Protein AF-A0A2G2JE55-F1 (afdb_monomer_lite)

Radius of gyration: 86.85 Å; chains: 1; bounding box: 159×107×252 Å

Secondary structure (DSSP, 8-state):
-------PPP-PPPTHHHHGGG------SS-HHHHHHHHHHHHTT--TTSS-HHHHHHHHHHHHHHHHHHHHHHHHHHHHHHHHHHHHHTS---TTTHHHHHHHHHHHHHHHHHHHHHHHHHHHHHHHHHHTS-HHHHHHHHHHHHHHHHH-EE-TTS-EE---HHHHHHHHHHHHHHHHHHHHHHHHHHHHHHHHHHHHHHHHHHHHHHHHHHHHHHHHHHHHHHHHHHHHHHHHHHHHHHHHHHHHHHHHHHHHHHHHHHHHHHHHHHHHHHHHHHHHHHHHHHHHHHHHHHHHHHHHHHHHHHHHHHHHHHHHHHHHHHHHHHHHHHHHHHSSSSSSS-------

Foldseek 3Di:
DDDPPPDDDPDLPDCCLQCVLLPPDPDDPDDNVPSVVSNVVVLLPDPLVPDDPVSLLVNLLNNLLVLLVQLQVLLVQLVVLVVQLVVLVPQDDDDPDSVVVSVVSNVVSVVSNVVSVVSLVVSLVSLLVVLLPDLSSLVSNLVSNVVCQVPADQHPVRDGDHGDPSSVVSSVSSSVSSVVNSVVVVVVVVVVVVVVVVVVVVVVVVVVVVVVVVVVVVVVVVVVVVVVVVVVVVVVVVVVVVVVVVVVVVVVVVVVVVVVVVVVVVVVVVVVVVVVVVVVVVVVVVVVVVVVVVVVVVVVVVVVVVVVVVVVVVVVVVVVVVVCVVVVVPVVPPPVPPPPDDDDDDDD

Structure (mmCIF, N/CA/C/O backbone):
data_AF-A0A2G2JE55-F1
#
_entry.id   AF-A0A2G2JE55-F1
#
loop_
_atom_site.group_PDB
_atom_site.id
_atom_site.type_symbol
_atom_site.label_atom_id
_atom_site.label_alt_id
_atom_site.label_comp_id
_atom_site.label_asym_id
_atom_site.label_entity_id
_atom_site.label_seq_id
_atom_site.pdbx_PDB_ins_code
_atom_site.Cartn_x
_atom_site.Cartn_y
_atom_site.Cartn_z
_atom_site.occupancy
_atom_site.B_iso_or_equiv
_atom_site.auth_seq_id
_atom_site.auth_comp_id
_atom_site.auth_asym_id
_atom_site.auth_atom_id
_atom_site.pdbx_PDB_model_num
ATOM 1 N N . MET A 1 1 ? -37.367 -42.518 5.821 1.00 35.41 1 MET A N 1
ATOM 2 C CA . MET A 1 1 ? -36.951 -42.678 7.231 1.00 35.41 1 MET A CA 1
ATOM 3 C C . MET A 1 1 ? -36.353 -41.347 7.668 1.00 35.41 1 MET A C 1
ATOM 5 O O . MET A 1 1 ? -35.244 -41.038 7.264 1.00 35.41 1 MET A O 1
ATOM 9 N N . LEU A 1 2 ? -37.134 -40.494 8.339 1.00 29.12 2 LEU A N 1
ATOM 10 C CA . LEU A 1 2 ? -36.695 -39.146 8.724 1.00 29.12 2 LEU A CA 1
ATOM 11 C C . LEU A 1 2 ? -35.945 -39.224 10.054 1.00 29.12 2 LEU A C 1
ATOM 13 O O . LEU A 1 2 ? -36.558 -39.456 11.095 1.00 29.12 2 LEU A O 1
ATOM 17 N N . ILE A 1 3 ? -34.626 -39.044 10.010 1.00 29.59 3 ILE A N 1
ATOM 18 C CA . ILE A 1 3 ? -33.811 -38.894 11.214 1.00 29.59 3 ILE A CA 1
ATOM 19 C C . ILE A 1 3 ? -34.141 -37.519 11.798 1.00 29.59 3 ILE A C 1
ATOM 21 O O . ILE A 1 3 ? -33.803 -36.491 11.215 1.00 29.59 3 ILE A O 1
ATOM 25 N N . LYS A 1 4 ? -34.842 -37.497 12.936 1.00 30.42 4 LYS A N 1
ATOM 26 C CA . LYS A 1 4 ? -35.015 -36.274 13.722 1.00 30.42 4 LYS A CA 1
ATOM 27 C C . LYS A 1 4 ? -33.662 -35.914 14.331 1.00 30.42 4 LYS A C 1
ATOM 29 O O . LYS A 1 4 ? -33.269 -36.516 15.328 1.00 30.42 4 LYS A O 1
ATOM 34 N N . GLU A 1 5 ? -32.971 -34.936 13.753 1.00 28.25 5 GLU A N 1
ATOM 35 C CA . GLU A 1 5 ? -31.873 -34.266 14.448 1.00 28.25 5 GLU A CA 1
ATOM 36 C C . GLU A 1 5 ? -32.425 -33.615 15.714 1.00 28.25 5 GLU A C 1
ATOM 38 O O . GLU A 1 5 ? -33.146 -32.615 15.674 1.00 28.25 5 GLU A O 1
ATOM 43 N N . ASN A 1 6 ? -32.099 -34.218 16.852 1.00 28.06 6 ASN A N 1
ATOM 44 C CA . ASN A 1 6 ? -32.456 -33.703 18.158 1.00 28.06 6 ASN A CA 1
ATOM 45 C C . ASN A 1 6 ? -31.513 -32.534 18.478 1.00 28.06 6 ASN A C 1
ATOM 47 O O . ASN A 1 6 ? -30.485 -32.719 19.132 1.00 28.06 6 ASN A O 1
ATOM 51 N N . LYS A 1 7 ? -31.823 -31.345 17.940 1.00 30.08 7 LYS A N 1
ATOM 52 C CA . LYS A 1 7 ? -31.086 -30.109 18.224 1.00 30.08 7 LYS A CA 1
ATOM 53 C C . LYS A 1 7 ? -31.190 -29.807 19.716 1.00 30.08 7 LYS A C 1
ATOM 55 O O . LYS A 1 7 ? -32.168 -29.217 20.161 1.00 30.08 7 LYS A O 1
ATOM 60 N N . LYS A 1 8 ? -30.167 -30.209 20.475 1.00 30.20 8 LYS A N 1
ATOM 61 C CA . LYS A 1 8 ? -29.934 -29.680 21.818 1.00 30.20 8 LYS A CA 1
ATOM 62 C C . LYS A 1 8 ? -29.833 -28.164 21.702 1.00 30.20 8 LYS A C 1
ATOM 64 O O . LYS A 1 8 ? -28.996 -27.662 20.952 1.00 30.20 8 LYS A O 1
ATOM 69 N N . GLU A 1 9 ? -30.677 -27.459 22.442 1.00 28.19 9 GLU A N 1
ATOM 70 C CA . GLU A 1 9 ? -30.463 -26.043 22.716 1.00 28.19 9 GLU A CA 1
ATOM 71 C C . GLU A 1 9 ? -29.067 -25.883 23.344 1.00 28.19 9 GLU A C 1
ATOM 73 O O . GLU A 1 9 ? -28.668 -26.734 24.153 1.00 28.19 9 GLU A O 1
ATOM 78 N N . PRO A 1 10 ? -28.284 -24.858 22.961 1.00 29.88 10 PRO A N 1
ATOM 79 C CA . PRO A 1 10 ? -27.012 -24.598 23.615 1.00 29.88 10 PRO A CA 1
ATOM 80 C C . PRO A 1 10 ? -27.290 -24.317 25.093 1.00 29.88 10 PRO A C 1
ATOM 82 O O . PRO A 1 10 ? -28.059 -23.418 25.430 1.00 29.88 10 PRO A O 1
ATOM 85 N N . ALA A 1 11 ? -26.695 -25.122 25.974 1.00 37.38 11 ALA A N 1
ATOM 86 C CA . ALA A 1 11 ? -26.868 -24.967 27.409 1.00 37.38 11 ALA A CA 1
ATOM 87 C C . ALA A 1 11 ? -26.312 -23.601 27.824 1.00 37.38 11 ALA A C 1
ATOM 89 O O . ALA A 1 11 ? -25.099 -23.397 27.818 1.00 37.38 11 ALA A O 1
ATOM 90 N N . ILE A 1 12 ? -27.207 -22.667 28.151 1.00 40.31 12 ILE A N 1
ATOM 91 C CA . ILE A 1 12 ? -26.825 -21.323 28.579 1.00 40.31 12 ILE A CA 1
ATOM 92 C C . ILE A 1 12 ? -25.988 -21.478 29.858 1.00 40.31 12 ILE A C 1
ATOM 94 O O . ILE A 1 12 ? -26.505 -22.045 30.828 1.00 40.31 12 ILE A O 1
ATOM 98 N N . PRO A 1 13 ? -24.716 -21.034 29.874 1.00 44.56 13 PRO A N 1
ATOM 99 C CA . PRO A 1 13 ? -23.823 -21.284 30.996 1.00 44.56 13 PRO A CA 1
ATOM 100 C C . PRO A 1 13 ? -24.415 -20.688 32.272 1.00 44.56 13 PRO A C 1
ATOM 102 O O . PRO A 1 13 ? -24.851 -19.536 32.307 1.00 44.56 13 PRO A O 1
ATOM 105 N N . VAL A 1 14 ? -24.501 -21.511 33.317 1.00 43.00 14 VAL A N 1
ATOM 106 C CA . VAL A 1 14 ? -25.267 -21.171 34.516 1.00 43.00 14 VAL A CA 1
ATOM 107 C C . VAL A 1 14 ? -24.516 -20.098 35.305 1.00 43.00 14 VAL A C 1
ATOM 109 O O . VAL A 1 14 ? -23.432 -20.357 35.824 1.00 43.00 14 VAL A O 1
ATOM 112 N N . ALA A 1 15 ? -25.117 -18.913 35.456 1.00 41.03 15 ALA A N 1
ATOM 113 C CA . ALA A 1 15 ? -24.550 -17.788 36.216 1.00 41.03 15 ALA A CA 1
ATOM 114 C C . ALA A 1 15 ? -24.192 -18.140 37.681 1.00 41.03 15 ALA A C 1
ATOM 116 O O . ALA A 1 15 ? -23.357 -17.478 38.295 1.00 41.03 15 ALA A O 1
ATOM 117 N N . ALA A 1 16 ? -24.748 -19.238 38.210 1.00 36.47 16 ALA A N 1
ATOM 118 C CA . ALA A 1 16 ? -24.363 -19.846 39.483 1.00 36.47 16 ALA A CA 1
ATOM 119 C C . ALA A 1 16 ? -22.849 -20.114 39.614 1.00 36.47 16 ALA A C 1
ATOM 121 O O . ALA A 1 16 ? -22.330 -20.061 40.725 1.00 36.47 16 ALA A O 1
ATOM 122 N N . GLY A 1 17 ? -22.129 -20.351 38.508 1.00 40.16 17 GLY A N 1
ATOM 123 C CA . GLY A 1 17 ? -20.674 -20.541 38.527 1.00 40.16 17 GLY A CA 1
ATOM 124 C C . GLY A 1 17 ? -19.869 -19.285 38.893 1.00 40.16 17 GLY A C 1
ATOM 125 O O . GLY A 1 17 ? -18.784 -19.419 39.444 1.00 40.16 17 GLY A O 1
ATOM 126 N N . PHE A 1 18 ? -20.390 -18.078 38.635 1.00 43.00 18 PHE A N 1
ATOM 127 C CA . PHE A 1 18 ? -19.712 -16.817 38.982 1.00 43.00 18 PHE A CA 1
ATOM 128 C C . PHE A 1 18 ? -19.965 -16.397 40.438 1.00 43.00 18 PHE A C 1
ATOM 130 O O . PHE A 1 18 ? -19.082 -15.842 41.082 1.00 43.00 18 PHE A O 1
ATOM 137 N N . PHE A 1 19 ? -21.160 -16.680 40.973 1.00 44.09 19 PHE A N 1
ATOM 138 C CA . PHE A 1 19 ? -21.572 -16.217 42.305 1.00 44.09 19 PHE A CA 1
ATOM 139 C C . PHE A 1 19 ? -21.550 -17.283 43.409 1.00 44.09 19 PHE A C 1
ATOM 141 O O . PHE A 1 19 ? -21.564 -16.922 44.588 1.00 44.09 19 PHE A O 1
ATOM 148 N N . GLY A 1 20 ? -21.493 -18.576 43.068 1.00 38.53 20 GLY A N 1
ATOM 149 C CA . GLY A 1 20 ? -21.373 -19.664 44.049 1.00 38.53 20 GLY A CA 1
ATOM 150 C C . GLY A 1 20 ? -20.052 -19.631 44.829 1.00 38.53 20 GLY A C 1
ATOM 151 O O . GLY A 1 20 ? -20.049 -19.898 46.028 1.00 38.53 20 GLY A O 1
ATOM 152 N N . SER A 1 21 ? -18.978 -19.210 44.159 1.00 38.09 21 SER A N 1
ATOM 153 C CA . SER A 1 21 ? -17.617 -18.960 44.669 1.00 38.09 21 SER A CA 1
ATOM 154 C C . SER A 1 21 ? -17.426 -17.574 45.306 1.00 38.09 21 SER A C 1
ATOM 156 O O . SER A 1 21 ? -16.378 -17.275 45.864 1.00 38.09 21 SER A O 1
ATOM 158 N N . MET A 1 22 ? -18.442 -16.702 45.262 1.00 35.41 22 MET A N 1
ATOM 159 C CA . MET A 1 22 ? -18.461 -15.439 46.020 1.00 35.41 22 MET A CA 1
ATOM 160 C C . MET A 1 22 ? -19.103 -15.589 47.405 1.00 35.41 22 MET A C 1
ATOM 162 O O . MET A 1 22 ? -19.365 -14.600 48.094 1.00 35.41 22 MET A O 1
ATOM 166 N N . ASN A 1 23 ? -19.394 -16.816 47.833 1.00 33.69 23 ASN A N 1
ATOM 167 C CA . ASN A 1 23 ? -19.718 -17.078 49.225 1.00 33.69 23 ASN A CA 1
ATOM 168 C C . ASN A 1 23 ? -18.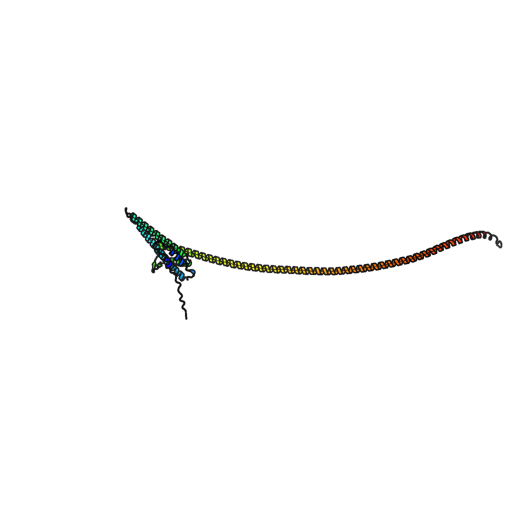416 -17.149 50.017 1.00 33.69 23 ASN A C 1
ATOM 170 O O . ASN A 1 23 ? -17.803 -18.210 50.104 1.00 33.69 23 ASN A O 1
ATOM 174 N N . VAL A 1 24 ? -18.041 -16.025 50.635 1.00 33.09 24 VAL A N 1
ATOM 175 C CA . VAL A 1 24 ? -17.032 -15.991 51.699 1.00 33.09 24 VAL A CA 1
ATOM 176 C C . VAL A 1 24 ? -17.518 -16.898 52.833 1.00 33.09 24 VAL A C 1
ATOM 178 O O . VAL A 1 24 ? -18.279 -16.485 53.708 1.00 33.09 24 VAL A O 1
ATOM 181 N N . LYS A 1 25 ? -17.120 -18.171 52.788 1.00 31.09 25 LYS A N 1
ATOM 182 C CA . LYS A 1 25 ? -17.092 -19.016 53.978 1.00 31.09 25 LYS A CA 1
ATOM 183 C C . LYS A 1 25 ? -16.047 -18.432 54.917 1.00 31.09 25 LYS A C 1
ATOM 185 O O . LYS A 1 25 ? -15.008 -17.956 54.463 1.00 31.09 25 LYS A O 1
ATOM 190 N N . GLU A 1 26 ? -16.340 -18.480 56.211 1.00 28.95 26 GLU A N 1
ATOM 191 C CA . GLU A 1 26 ? -15.398 -18.095 57.259 1.00 28.95 26 GLU A CA 1
ATOM 192 C C . GLU A 1 26 ? -14.047 -18.772 57.005 1.00 28.95 26 GLU A C 1
ATOM 194 O O . GLU A 1 26 ? -13.977 -19.989 56.816 1.00 28.95 26 GLU A O 1
ATOM 199 N N . ALA A 1 27 ? -12.985 -17.969 56.944 1.00 27.25 27 ALA A N 1
ATOM 200 C CA . ALA A 1 27 ? -11.664 -18.448 56.581 1.00 27.25 27 ALA A CA 1
ATOM 201 C C . ALA A 1 27 ? -11.094 -19.358 57.682 1.00 27.25 27 ALA A C 1
ATOM 203 O O . ALA A 1 27 ? -10.558 -18.885 58.683 1.00 27.25 27 ALA A O 1
ATOM 204 N N . SER A 1 28 ? -11.159 -20.671 57.466 1.00 30.20 28 SER A N 1
ATOM 205 C CA . SER A 1 28 ? -10.096 -21.571 57.913 1.00 30.20 28 SER A CA 1
ATOM 206 C C . SER A 1 28 ? -9.032 -21.619 56.817 1.00 30.20 28 SER A C 1
ATOM 208 O O . SER A 1 28 ? -9.386 -21.891 55.670 1.00 30.20 28 SER A O 1
ATOM 210 N N . ASP A 1 29 ? -7.774 -21.346 57.171 1.00 40.94 29 ASP A N 1
ATOM 211 C CA . ASP A 1 29 ? -6.602 -21.290 56.279 1.00 40.94 29 ASP A CA 1
ATOM 212 C C . ASP A 1 29 ? -6.637 -22.291 55.105 1.00 40.94 29 ASP A C 1
ATOM 214 O O . ASP A 1 29 ? -6.752 -23.499 55.325 1.00 40.94 29 ASP A O 1
ATOM 218 N N . GLY A 1 30 ? -6.474 -21.802 53.867 1.00 36.75 30 GLY A N 1
ATOM 219 C CA . GLY A 1 30 ? -6.367 -22.663 52.681 1.00 36.75 30 GLY A CA 1
ATOM 220 C C . GLY A 1 30 ? -6.565 -21.958 51.333 1.00 36.75 30 GLY A C 1
ATOM 221 O O . GLY A 1 30 ? -5.602 -21.550 50.692 1.00 36.75 30 GLY A O 1
ATOM 222 N N . ASP A 1 31 ? -7.819 -21.840 50.886 1.00 32.09 31 ASP A N 1
ATOM 223 C CA . ASP A 1 31 ? -8.144 -22.021 49.457 1.00 32.09 31 ASP A CA 1
ATOM 224 C C . ASP A 1 31 ? -8.690 -20.782 48.700 1.00 32.09 31 ASP A C 1
ATOM 226 O O . ASP A 1 31 ? -9.402 -20.915 47.705 1.00 32.09 31 ASP A O 1
ATOM 230 N N . VAL A 1 32 ? -8.362 -19.555 49.125 1.00 38.34 32 VAL A N 1
ATOM 231 C CA . VAL A 1 32 ? -8.956 -18.320 48.546 1.00 38.34 32 VAL A CA 1
ATOM 232 C C . VAL A 1 32 ? -8.490 -18.012 47.105 1.00 38.34 32 VAL A C 1
ATOM 234 O O . VAL A 1 32 ? -9.211 -17.349 46.357 1.00 38.34 32 VAL A O 1
ATOM 237 N N . GLU A 1 33 ? -7.320 -18.493 46.670 1.00 34.00 33 GLU A N 1
ATOM 238 C CA . GLU A 1 33 ? -6.835 -18.270 45.291 1.00 34.00 33 GLU A CA 1
ATOM 239 C C . GLU A 1 33 ? -7.485 -19.209 44.256 1.00 34.00 33 GLU A C 1
ATOM 241 O O . GLU A 1 33 ? -7.761 -18.788 43.131 1.00 34.00 33 GLU A O 1
ATOM 246 N N . VAL A 1 34 ? -7.801 -20.454 44.634 1.00 31.05 34 VAL A N 1
ATOM 247 C CA . VAL A 1 34 ? -8.206 -21.520 43.694 1.00 31.05 34 VAL A CA 1
ATOM 248 C C . VAL A 1 34 ? -9.614 -21.300 43.116 1.00 31.05 34 VAL A C 1
ATOM 250 O O . VAL A 1 34 ? -9.892 -21.674 41.973 1.00 31.05 34 VAL A O 1
ATOM 253 N N . GLU A 1 35 ? -10.519 -20.654 43.861 1.00 37.47 35 GLU A N 1
ATOM 254 C CA . GLU A 1 35 ? -11.863 -20.337 43.356 1.00 37.47 35 GLU A CA 1
ATOM 255 C C . GLU A 1 35 ? -11.888 -19.121 42.411 1.00 37.47 35 GLU A C 1
ATOM 257 O O . GLU A 1 35 ? -12.645 -19.137 41.437 1.00 37.47 35 GLU A O 1
ATOM 262 N N . LYS A 1 36 ? -11.043 -18.095 42.625 1.00 39.53 36 LYS A N 1
ATOM 263 C CA . LYS A 1 36 ? -10.999 -16.899 41.753 1.00 39.53 36 LYS A CA 1
ATOM 264 C C . LYS A 1 36 ? -10.578 -17.251 40.316 1.00 39.53 36 LYS A C 1
ATOM 266 O O . LYS A 1 36 ? -11.144 -16.716 39.361 1.00 39.53 36 LYS A O 1
ATOM 271 N N . GLU A 1 37 ? -9.633 -18.176 40.152 1.00 35.34 37 GLU A N 1
ATOM 272 C CA . GLU A 1 37 ? -9.099 -18.585 38.844 1.00 35.34 37 GLU A CA 1
ATOM 273 C C . GLU A 1 37 ? -10.115 -19.398 38.011 1.00 35.34 37 GLU A C 1
ATOM 275 O O . GLU A 1 37 ? -10.290 -19.155 36.814 1.00 35.34 37 GLU A O 1
ATOM 280 N N . ASN A 1 38 ? -10.874 -20.301 38.646 1.00 41.44 38 ASN A N 1
ATOM 281 C CA . ASN A 1 38 ? -11.898 -21.118 37.975 1.00 41.44 38 ASN A CA 1
ATOM 282 C C . ASN A 1 38 ? -13.059 -20.294 37.393 1.00 41.44 38 ASN A C 1
ATOM 284 O O . ASN A 1 38 ? -13.601 -20.629 36.333 1.00 41.44 38 ASN A O 1
ATOM 288 N N . VAL A 1 39 ? -13.439 -19.208 38.070 1.00 41.97 39 VAL A N 1
ATOM 289 C CA . VAL A 1 39 ? -14.495 -18.299 37.610 1.00 41.97 39 VAL A CA 1
ATOM 290 C C . VAL A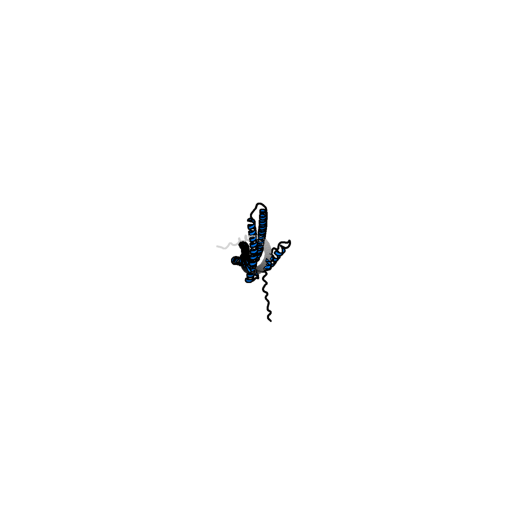 1 39 ? -14.078 -17.637 36.296 1.00 41.97 39 VAL A C 1
ATOM 292 O O . VAL A 1 39 ? -14.754 -17.808 35.280 1.00 41.97 39 VAL A O 1
ATOM 295 N N . LEU A 1 40 ? -12.928 -16.955 36.295 1.00 41.19 40 LEU A N 1
ATOM 296 C CA . LEU A 1 40 ? -12.371 -16.270 35.123 1.00 41.19 40 LEU A CA 1
ATOM 297 C C . LEU A 1 40 ? -12.167 -17.222 33.933 1.00 41.19 40 LEU A C 1
ATOM 299 O O . LEU A 1 40 ? -12.535 -16.879 32.805 1.00 41.19 40 LEU A O 1
ATOM 303 N N . ASN A 1 41 ? -11.677 -18.440 34.182 1.00 41.81 41 ASN A N 1
ATOM 304 C CA . ASN A 1 41 ? -11.509 -19.476 33.155 1.00 41.81 41 ASN A CA 1
ATOM 305 C C . ASN A 1 41 ? -12.838 -19.976 32.558 1.00 41.81 41 ASN A C 1
ATOM 307 O O . ASN A 1 41 ? -12.901 -20.309 31.376 1.00 41.81 41 ASN A O 1
ATOM 311 N N . THR A 1 42 ? -13.924 -19.999 33.335 1.00 44.28 42 THR A N 1
ATOM 312 C CA . THR A 1 42 ? -15.241 -20.423 32.829 1.00 44.28 42 THR A CA 1
ATOM 313 C C . THR A 1 42 ? -15.843 -19.381 31.879 1.00 44.28 42 THR A C 1
ATOM 315 O O . THR A 1 42 ? -16.437 -19.743 30.866 1.00 44.28 42 THR A O 1
ATOM 318 N N . ILE A 1 43 ? -15.679 -18.085 32.158 1.00 46.66 43 ILE A N 1
ATOM 319 C CA . ILE A 1 43 ? -16.359 -17.013 31.399 1.00 46.66 43 ILE A CA 1
ATOM 320 C C . ILE A 1 43 ? -15.563 -16.609 30.158 1.00 46.66 43 ILE A C 1
ATOM 322 O O . ILE A 1 43 ? -16.152 -16.360 29.111 1.00 46.66 43 ILE A O 1
ATOM 326 N N . SER A 1 44 ? -14.230 -16.639 30.239 1.00 48.41 44 SER A N 1
ATOM 327 C CA . SER A 1 44 ? -13.343 -16.481 29.074 1.00 48.41 44 SER A CA 1
ATOM 328 C C . SER A 1 44 ? -13.504 -17.589 28.023 1.00 48.41 44 SER A C 1
ATOM 330 O O . SER A 1 44 ? -13.079 -17.410 26.885 1.00 48.41 44 SER A O 1
ATOM 332 N N . SER A 1 45 ? -14.160 -18.707 28.364 1.00 49.03 45 SER A N 1
ATOM 333 C CA . SER A 1 45 ? -14.506 -19.771 27.410 1.00 49.03 45 SER A CA 1
ATOM 334 C C . SER A 1 45 ? -15.772 -19.497 26.578 1.00 49.03 45 SER A C 1
ATOM 336 O O . SER A 1 45 ? -16.073 -20.256 25.654 1.00 49.03 45 SER A O 1
ATOM 338 N N . ILE A 1 46 ? -16.527 -18.434 26.886 1.00 59.31 46 ILE A N 1
ATOM 339 C CA . ILE A 1 46 ? -17.768 -18.087 26.184 1.00 59.31 46 ILE A CA 1
ATOM 340 C C . ILE A 1 46 ? -17.450 -17.150 25.016 1.00 59.31 46 ILE A C 1
ATOM 342 O O . ILE A 1 46 ? -17.107 -15.985 25.209 1.00 59.31 46 ILE A O 1
ATOM 346 N N . ASP A 1 47 ? -17.639 -17.636 23.790 1.00 62.84 47 ASP A N 1
ATOM 347 C CA . ASP A 1 47 ? -17.619 -16.787 22.598 1.00 62.84 47 ASP A CA 1
ATOM 348 C C . ASP A 1 47 ? -18.938 -15.998 22.492 1.00 62.84 47 ASP A C 1
ATOM 350 O O . ASP A 1 47 ? -19.943 -16.453 21.934 1.00 62.84 47 ASP A O 1
ATOM 354 N N . PHE A 1 48 ? -18.938 -14.801 23.082 1.00 65.69 48 PHE A N 1
ATOM 355 C CA . PHE A 1 48 ? -20.081 -13.887 23.086 1.00 65.69 48 PHE A CA 1
ATOM 356 C C . PHE A 1 48 ? -20.448 -13.353 21.692 1.00 65.69 48 PHE A C 1
ATOM 358 O O . PHE A 1 48 ? -21.567 -12.867 21.517 1.00 65.69 48 PHE A O 1
ATOM 365 N N . ASP A 1 49 ? -19.561 -13.459 20.697 1.00 63.06 49 ASP A N 1
ATOM 366 C CA . ASP A 1 49 ? -19.828 -12.998 19.333 1.00 63.06 49 ASP A CA 1
ATOM 367 C C . ASP A 1 49 ? -20.632 -14.014 18.506 1.00 63.06 49 ASP A C 1
ATOM 369 O O . ASP A 1 49 ? -21.249 -13.636 17.506 1.00 63.06 49 ASP A O 1
ATOM 373 N N . LEU A 1 50 ? -20.702 -15.273 18.958 1.00 66.19 50 LEU A N 1
ATOM 374 C CA . LEU A 1 50 ? -21.526 -16.336 18.369 1.00 66.19 50 LEU A CA 1
ATOM 375 C C . LEU A 1 50 ? -22.933 -16.459 18.987 1.00 66.19 50 LEU A C 1
ATOM 377 O O . LEU A 1 50 ? -23.768 -17.208 18.468 1.00 66.19 50 LEU A O 1
ATOM 381 N N . LEU A 1 51 ? -23.229 -15.736 20.073 1.00 69.75 51 LEU A N 1
ATOM 382 C CA . LEU A 1 51 ? -24.568 -15.704 20.671 1.00 69.75 51 LEU A CA 1
ATOM 383 C C . LEU A 1 51 ? -25.541 -14.886 19.811 1.00 69.75 51 LEU A C 1
ATOM 385 O O . LEU A 1 51 ? -25.214 -13.810 19.308 1.00 69.75 51 LEU A O 1
ATOM 389 N N . LYS A 1 52 ? -26.787 -15.359 19.681 1.00 80.25 52 LYS A N 1
ATOM 390 C CA . LYS A 1 52 ? -27.847 -14.556 19.051 1.00 80.25 52 LYS A CA 1
ATOM 391 C C . LYS A 1 52 ? -28.192 -13.352 19.938 1.00 80.25 52 LYS A C 1
ATOM 393 O O . LYS A 1 52 ? -28.062 -13.457 21.157 1.00 80.25 52 LYS A O 1
ATOM 398 N N . PRO A 1 53 ? -28.728 -12.251 19.375 1.00 79.25 53 PRO A N 1
ATOM 399 C CA . PRO A 1 53 ? -29.099 -11.068 20.154 1.00 79.25 53 PRO A CA 1
ATOM 400 C C . PRO A 1 53 ? -30.029 -11.361 21.343 1.00 79.25 53 PRO A C 1
ATOM 402 O O . PRO A 1 53 ? -29.802 -10.841 22.433 1.00 79.25 53 PRO A O 1
ATOM 405 N N . ASP A 1 54 ? -31.028 -12.230 21.158 1.00 79.12 54 ASP A N 1
ATOM 406 C CA . ASP A 1 54 ? -31.974 -12.603 22.220 1.00 79.12 54 ASP A CA 1
ATOM 407 C C . ASP A 1 54 ? -31.318 -13.470 23.308 1.00 79.12 54 ASP A C 1
ATOM 409 O O . ASP A 1 54 ? -31.549 -13.249 24.497 1.00 79.12 54 ASP A O 1
ATOM 413 N N . ASP A 1 55 ? -30.447 -14.408 22.915 1.00 80.50 55 ASP A N 1
ATOM 414 C CA . ASP A 1 55 ? -29.699 -15.273 23.838 1.00 80.50 55 ASP A CA 1
ATOM 415 C C . ASP A 1 55 ? -28.713 -14.441 24.682 1.00 80.50 55 ASP A C 1
ATOM 417 O O . ASP A 1 55 ? -28.641 -14.600 25.903 1.00 80.50 55 ASP A O 1
ATOM 421 N N . LEU A 1 56 ? -28.008 -13.496 24.046 1.00 81.56 56 LEU A N 1
ATOM 422 C CA . LEU A 1 56 ? -27.105 -12.550 24.705 1.00 81.56 56 LEU A CA 1
ATOM 423 C C . LEU A 1 56 ? -27.859 -11.631 25.675 1.00 81.56 56 LEU A C 1
ATOM 425 O O . LEU A 1 56 ? -27.388 -11.401 26.789 1.00 81.56 56 LEU A O 1
ATOM 429 N N . LYS A 1 57 ? -29.048 -11.144 25.296 1.00 84.25 57 LYS A N 1
ATOM 430 C CA . LYS A 1 57 ? -29.907 -10.341 26.176 1.00 84.25 57 LYS A CA 1
ATOM 431 C C . LYS A 1 57 ? -30.371 -11.147 27.396 1.00 84.25 57 LYS A C 1
ATOM 433 O O . LYS A 1 57 ? -30.194 -10.689 28.520 1.00 84.25 57 LYS A O 1
ATOM 438 N N . LEU A 1 58 ? -30.892 -12.360 27.192 1.00 81.69 58 LEU A N 1
ATOM 439 C CA . LEU A 1 58 ? -31.328 -13.268 28.266 1.00 81.69 58 LEU A CA 1
ATOM 440 C C . LEU A 1 58 ? -30.182 -13.730 29.180 1.00 81.69 58 LEU A C 1
ATOM 442 O O . LEU A 1 58 ? -30.425 -14.163 30.311 1.00 81.69 58 LEU A O 1
ATOM 446 N N . TYR A 1 59 ? -28.945 -13.716 28.686 1.00 80.38 59 TYR A N 1
ATOM 447 C CA . TYR A 1 59 ? -27.755 -13.946 29.496 1.00 80.38 59 TYR A CA 1
ATOM 448 C C . TYR A 1 59 ? -27.403 -12.696 30.313 1.00 80.38 59 TYR A C 1
ATOM 450 O O . TYR A 1 59 ? -27.342 -12.772 31.538 1.00 80.38 59 TYR A O 1
ATOM 458 N N . GLY A 1 60 ? -27.284 -11.534 29.662 1.00 80.44 60 GLY A N 1
ATOM 459 C CA . GLY A 1 60 ? -26.987 -10.257 30.315 1.00 80.44 60 GLY A CA 1
ATOM 460 C C . GLY A 1 60 ? -27.994 -9.872 31.402 1.00 80.44 60 GLY A C 1
ATOM 461 O O . GLY A 1 60 ? -27.587 -9.429 32.471 1.00 80.44 60 GLY A O 1
ATOM 462 N N . GLU A 1 61 ? -29.290 -10.117 31.190 1.00 83.56 61 GLU A N 1
ATOM 463 C CA . GLU A 1 61 ? -30.334 -9.911 32.207 1.00 83.56 61 GLU A CA 1
ATOM 464 C C . GLU A 1 61 ? -30.150 -10.820 33.435 1.00 83.56 61 GLU A C 1
ATOM 466 O O . GLU A 1 61 ? -30.334 -10.366 34.563 1.00 83.56 61 GLU A O 1
ATOM 471 N N . ARG A 1 62 ? -29.732 -12.082 33.253 1.00 80.88 62 ARG A N 1
ATOM 472 C CA . ARG A 1 62 ? -29.453 -12.999 34.375 1.00 80.88 62 ARG A CA 1
ATOM 473 C C . ARG A 1 62 ? -28.224 -12.588 35.174 1.00 80.88 62 ARG A C 1
ATOM 475 O O . ARG A 1 62 ? -28.253 -12.660 36.400 1.00 80.88 62 ARG A O 1
ATOM 482 N N . VAL A 1 63 ? -27.162 -12.153 34.498 1.00 77.75 63 VAL A N 1
ATOM 483 C CA . VAL A 1 63 ? -25.968 -11.646 35.187 1.00 77.75 63 VAL A CA 1
ATOM 484 C C . VAL A 1 63 ? -26.296 -10.345 35.926 1.00 77.75 63 VAL A C 1
ATOM 486 O O . VAL A 1 63 ? -25.911 -10.205 37.081 1.00 77.75 63 VAL A O 1
ATOM 489 N N . ALA A 1 64 ? -27.063 -9.436 35.311 1.00 83.62 64 ALA A N 1
ATOM 490 C CA . ALA A 1 64 ? -27.517 -8.197 35.943 1.00 83.62 64 ALA A CA 1
ATOM 491 C C . ALA A 1 64 ? -28.291 -8.454 37.249 1.00 83.62 64 ALA A C 1
ATOM 493 O O . ALA A 1 64 ? -27.932 -7.881 38.273 1.00 83.62 64 ALA A O 1
ATOM 494 N N . ILE A 1 65 ? -29.277 -9.363 37.254 1.00 82.19 65 ILE A N 1
ATOM 495 C CA . ILE A 1 65 ? -30.011 -9.748 38.478 1.00 82.19 65 ILE A CA 1
ATOM 496 C C . ILE A 1 65 ? -29.043 -10.210 39.571 1.00 82.19 65 ILE A C 1
ATOM 498 O O . ILE A 1 65 ? -29.094 -9.724 40.697 1.00 82.19 65 ILE A O 1
ATOM 502 N N . ALA A 1 66 ? -28.133 -11.122 39.231 1.00 79.06 66 ALA A N 1
ATOM 503 C CA . ALA A 1 66 ? -27.229 -11.724 40.201 1.00 79.06 66 ALA A CA 1
ATOM 504 C C . ALA A 1 66 ? -26.171 -10.731 40.743 1.00 79.06 66 ALA A C 1
ATOM 506 O O . ALA A 1 66 ? -25.796 -10.815 41.913 1.00 79.06 66 ALA A O 1
ATOM 507 N N . ILE A 1 67 ? -25.752 -9.749 39.933 1.00 80.69 67 ILE A N 1
ATOM 508 C CA . ILE A 1 67 ? -24.950 -8.594 40.371 1.00 80.69 67 ILE A CA 1
ATOM 509 C C . ILE A 1 67 ? -25.729 -7.748 41.380 1.00 80.69 67 ILE A C 1
ATOM 511 O O . ILE A 1 67 ? -25.232 -7.499 42.479 1.00 80.69 67 ILE A O 1
ATOM 515 N N . LEU A 1 68 ? -26.938 -7.306 41.020 1.00 84.38 68 LEU A N 1
ATOM 516 C CA . LEU A 1 68 ? -27.725 -6.392 41.850 1.00 84.38 68 LEU A CA 1
ATOM 517 C C . LEU A 1 68 ? -28.158 -7.049 43.167 1.00 84.38 68 LEU A C 1
ATOM 519 O O . LEU A 1 68 ? -28.168 -6.385 44.198 1.00 84.38 68 LEU A O 1
ATOM 523 N N . GLU A 1 69 ? -28.429 -8.357 43.168 1.00 83.31 69 GLU A N 1
ATOM 524 C CA . GLU A 1 69 ? -28.724 -9.134 44.378 1.00 83.31 69 GLU A CA 1
ATOM 525 C C . GLU A 1 69 ? -27.529 -9.159 45.347 1.00 83.31 69 GLU A C 1
ATOM 527 O O . GLU A 1 69 ? -27.685 -8.839 46.524 1.00 83.31 69 GLU A O 1
ATOM 532 N N . LYS A 1 70 ? -26.307 -9.423 44.855 1.00 79.56 70 LYS A N 1
ATOM 533 C CA . LYS A 1 70 ? -25.091 -9.367 45.688 1.00 79.56 70 LYS A CA 1
ATOM 534 C C . LYS A 1 70 ? -24.767 -7.953 46.175 1.00 79.56 70 LYS A C 1
ATOM 536 O O . LYS A 1 70 ? -24.324 -7.794 47.313 1.00 79.56 70 LYS A O 1
ATOM 541 N N . ILE A 1 71 ? -25.000 -6.933 45.345 1.00 83.50 71 ILE A N 1
ATOM 542 C CA . ILE A 1 71 ? -24.871 -5.528 45.752 1.00 83.50 71 ILE A CA 1
ATOM 543 C C . ILE A 1 71 ? -25.879 -5.206 46.863 1.00 83.50 71 ILE A C 1
ATOM 545 O O . ILE A 1 71 ? -25.492 -4.600 47.860 1.00 83.50 71 ILE A O 1
ATOM 549 N N . ASN A 1 72 ? -27.134 -5.652 46.751 1.00 86.38 72 ASN A N 1
ATOM 550 C CA . ASN A 1 72 ? -28.137 -5.457 47.796 1.00 86.38 72 ASN A CA 1
ATOM 551 C C . ASN A 1 72 ? -27.725 -6.134 49.113 1.00 86.38 72 ASN A C 1
ATOM 553 O O . ASN A 1 72 ? -27.663 -5.472 50.148 1.00 86.38 72 ASN A O 1
ATOM 557 N N . ASP A 1 73 ? -27.355 -7.418 49.070 1.00 82.44 73 ASP A N 1
ATOM 558 C CA . ASP A 1 73 ? -26.915 -8.187 50.243 1.00 82.44 73 ASP A CA 1
ATOM 559 C C . ASP A 1 73 ? -25.782 -7.483 51.008 1.00 82.44 73 ASP A C 1
ATOM 561 O O . ASP A 1 73 ? -25.834 -7.334 52.236 1.00 82.44 73 ASP A O 1
ATOM 565 N N . ALA A 1 74 ? -24.749 -7.035 50.288 1.00 80.25 74 ALA A N 1
ATOM 566 C CA . ALA A 1 74 ? -23.608 -6.341 50.875 1.00 80.25 74 ALA A CA 1
ATOM 567 C C . ALA A 1 74 ? -23.978 -4.923 51.355 1.00 80.25 74 ALA A C 1
ATOM 569 O O . ALA A 1 74 ? -23.578 -4.515 52.449 1.00 80.25 74 ALA A O 1
ATOM 570 N N . ALA A 1 75 ? -24.809 -4.188 50.613 1.00 85.00 75 ALA A N 1
ATOM 571 C CA . ALA A 1 75 ? -25.290 -2.869 51.016 1.00 85.00 75 ALA A CA 1
ATOM 572 C C . ALA A 1 75 ? -26.167 -2.919 52.282 1.00 85.00 75 ALA A C 1
ATOM 574 O O . ALA A 1 75 ? -26.049 -2.046 53.149 1.00 85.00 75 ALA A O 1
ATOM 575 N N . GLU A 1 76 ? -26.993 -3.955 52.443 1.00 85.38 76 GLU A N 1
ATOM 576 C CA . GLU A 1 76 ? -27.745 -4.216 53.670 1.00 85.38 76 GLU A CA 1
ATOM 577 C C . GLU A 1 76 ? -26.839 -4.614 54.845 1.00 85.38 76 GLU A C 1
ATOM 579 O O . GLU A 1 76 ? -27.095 -4.211 55.982 1.00 85.38 76 GLU A O 1
ATOM 584 N N . ARG A 1 77 ? -25.777 -5.408 54.617 1.00 82.62 77 ARG A N 1
ATOM 585 C CA . ARG A 1 77 ? -24.769 -5.706 55.659 1.00 82.62 77 ARG A CA 1
ATOM 586 C C . ARG A 1 77 ? -24.130 -4.413 56.164 1.00 82.62 77 ARG A C 1
ATOM 588 O O . ARG A 1 77 ? -24.083 -4.204 57.378 1.00 82.62 77 ARG A O 1
ATOM 595 N N . ILE A 1 78 ? -23.734 -3.525 55.249 1.00 81.69 78 ILE A N 1
ATOM 596 C CA . ILE A 1 78 ? -23.192 -2.197 55.564 1.00 81.69 78 ILE A CA 1
ATOM 597 C C . ILE A 1 78 ? -24.203 -1.369 56.375 1.00 81.69 78 ILE A C 1
ATOM 599 O O . ILE A 1 78 ? -23.829 -0.794 57.395 1.00 81.69 78 ILE A O 1
ATOM 603 N N . ASP A 1 79 ? -25.484 -1.326 55.992 1.00 84.62 79 ASP A N 1
ATOM 604 C CA . ASP A 1 79 ? -26.504 -0.578 56.747 1.00 84.62 79 ASP A CA 1
ATOM 605 C C . ASP A 1 79 ? -26.783 -1.171 58.133 1.00 84.62 79 ASP A C 1
ATOM 607 O O . ASP A 1 79 ? -26.878 -0.429 59.116 1.00 84.62 79 ASP A O 1
ATOM 611 N N . ARG A 1 80 ? -26.833 -2.502 58.260 1.00 84.62 80 ARG A N 1
ATOM 612 C CA . ARG A 1 80 ? -26.947 -3.183 59.560 1.00 84.62 80 ARG A CA 1
ATOM 613 C C . ARG A 1 80 ? -25.740 -2.887 60.457 1.00 84.62 80 ARG A C 1
ATOM 615 O O . ARG A 1 80 ? -25.927 -2.661 61.655 1.00 84.62 80 ARG A O 1
ATOM 622 N N . ALA A 1 81 ? -24.528 -2.840 59.904 1.00 80.06 81 ALA A N 1
ATOM 623 C CA . ALA A 1 81 ? -23.312 -2.483 60.634 1.00 80.06 81 ALA A CA 1
ATOM 624 C C . ALA A 1 81 ? -23.308 -0.998 61.056 1.00 80.06 81 ALA A C 1
ATOM 626 O O . ALA A 1 81 ? -23.148 -0.700 62.243 1.00 80.06 81 ALA A O 1
ATOM 627 N N . LYS A 1 82 ? -23.630 -0.072 60.138 1.00 82.12 82 LYS A N 1
ATOM 628 C CA . LYS A 1 82 ? -23.825 1.365 60.418 1.00 82.12 82 LYS A CA 1
ATOM 629 C C . LYS A 1 82 ? -24.881 1.601 61.509 1.00 82.12 82 LYS A C 1
ATOM 631 O O . LYS A 1 82 ? -24.669 2.427 62.397 1.00 82.12 82 LYS A O 1
ATOM 636 N N . TYR A 1 83 ? -26.002 0.875 61.486 1.00 84.69 83 TYR A N 1
ATOM 637 C CA . TYR A 1 83 ? -27.052 0.965 62.509 1.00 84.69 83 TYR A CA 1
ATOM 638 C C . TYR A 1 83 ? -26.569 0.478 63.884 1.00 84.69 83 TYR A C 1
ATOM 640 O O . TYR A 1 83 ? -26.780 1.163 64.887 1.00 84.69 83 TYR A O 1
ATOM 648 N N . ARG A 1 84 ? -25.866 -0.664 63.940 1.00 80.75 84 ARG A N 1
ATOM 649 C CA . ARG A 1 84 ? -25.229 -1.159 65.175 1.00 80.75 84 ARG A CA 1
ATOM 650 C C . ARG A 1 84 ? -24.207 -0.155 65.720 1.00 80.75 84 ARG A C 1
ATOM 652 O O . ARG A 1 84 ? -24.205 0.092 66.922 1.00 80.75 84 ARG A O 1
ATOM 659 N N . SER A 1 85 ? -23.418 0.470 64.844 1.00 78.19 85 SER A N 1
ATOM 660 C CA . SER A 1 85 ? -22.423 1.493 65.195 1.00 78.19 85 SER A CA 1
ATOM 661 C C . SER A 1 85 ? -23.066 2.742 65.805 1.00 78.19 85 SER A C 1
ATOM 663 O O . SER A 1 85 ? -22.700 3.138 66.911 1.00 78.19 85 SER A O 1
ATOM 665 N N . LYS A 1 86 ? -24.112 3.299 65.172 1.00 81.38 86 LYS A N 1
ATOM 666 C CA . LYS A 1 86 ? -24.900 4.410 65.745 1.00 81.38 86 LYS A CA 1
ATOM 667 C C . LYS A 1 86 ? -25.478 4.048 67.114 1.00 81.38 86 LYS A C 1
ATOM 669 O O . LYS A 1 86 ? -25.261 4.763 68.085 1.00 81.38 86 LYS A O 1
ATOM 674 N N . ARG A 1 87 ? -26.119 2.881 67.228 1.00 81.88 87 ARG A N 1
ATOM 675 C CA . ARG A 1 87 ? -26.699 2.415 68.495 1.00 81.88 87 ARG A CA 1
ATOM 676 C C . ARG A 1 87 ? -25.647 2.201 69.596 1.00 81.88 87 ARG A C 1
ATOM 678 O O . ARG A 1 87 ? -25.976 2.380 70.765 1.00 81.88 87 ARG A O 1
ATOM 685 N N . ALA A 1 88 ? -24.411 1.831 69.254 1.00 79.19 88 ALA A N 1
ATOM 686 C CA . ALA A 1 88 ? -23.293 1.777 70.199 1.00 79.19 88 ALA A CA 1
ATOM 687 C C . ALA A 1 88 ? -22.824 3.187 70.611 1.00 79.19 88 ALA A C 1
ATOM 689 O O . ALA A 1 88 ? -22.628 3.451 71.800 1.00 79.19 88 ALA A O 1
ATOM 690 N N . ALA A 1 89 ? -22.721 4.118 69.657 1.00 72.56 89 ALA A N 1
ATOM 691 C CA . ALA A 1 89 ? -22.386 5.519 69.912 1.00 72.56 89 ALA A CA 1
ATOM 692 C C . ALA A 1 89 ? -23.416 6.226 70.817 1.00 72.56 89 ALA A C 1
ATOM 694 O O . ALA A 1 89 ? -23.025 7.028 71.667 1.00 72.56 89 ALA A O 1
ATOM 695 N N . ASP A 1 90 ? -24.694 5.857 70.726 1.00 78.94 90 ASP A N 1
ATOM 696 C CA . ASP A 1 90 ? -25.787 6.406 71.542 1.00 78.94 90 ASP A CA 1
ATOM 697 C C . ASP A 1 90 ? -25.914 5.759 72.942 1.00 78.94 90 ASP A C 1
ATOM 699 O O . ASP A 1 90 ? -26.769 6.149 73.737 1.00 78.94 90 ASP A O 1
ATOM 703 N N . MET A 1 91 ? -25.066 4.781 73.301 1.00 77.06 91 MET A N 1
ATOM 704 C CA . MET A 1 91 ? -25.112 4.164 74.636 1.00 77.06 91 MET A CA 1
ATOM 705 C C . MET A 1 91 ? -24.710 5.150 75.746 1.00 77.06 91 MET A C 1
ATOM 707 O O . MET A 1 91 ? -23.656 5.787 75.683 1.00 77.06 91 MET A O 1
ATOM 711 N N . ASP A 1 92 ? -25.519 5.216 76.802 1.00 67.25 92 ASP A N 1
ATOM 712 C CA . ASP A 1 92 ? -25.316 6.095 77.959 1.00 67.25 92 ASP A CA 1
ATOM 713 C C . ASP A 1 92 ? -24.070 5.725 78.801 1.00 67.25 92 ASP A C 1
ATOM 715 O O . ASP A 1 92 ? -23.857 4.566 79.184 1.00 67.25 92 ASP A O 1
ATOM 719 N N . THR A 1 93 ? -23.237 6.724 79.106 1.00 60.03 93 THR A N 1
ATOM 720 C CA . THR A 1 93 ? -21.916 6.576 79.742 1.00 60.03 93 THR A CA 1
ATOM 721 C C . THR A 1 93 ? -21.953 6.871 81.241 1.00 60.03 93 THR A C 1
ATOM 723 O O . THR A 1 93 ? -21.513 7.922 81.702 1.00 60.03 93 THR A O 1
ATOM 726 N N . GLY A 1 94 ? -22.439 5.900 82.018 1.00 56.84 94 GLY A N 1
ATOM 727 C CA . GLY A 1 94 ? -22.331 5.904 83.483 1.00 56.84 94 GLY A CA 1
ATOM 728 C C . GLY A 1 94 ? -20.912 5.599 83.997 1.00 56.84 94 GLY A C 1
ATOM 729 O O . GLY A 1 94 ? -20.173 4.832 83.380 1.00 56.84 94 GLY A O 1
ATOM 730 N N . ILE A 1 95 ? -20.570 6.163 85.163 1.00 55.44 95 ILE A N 1
ATOM 731 C CA . ILE A 1 95 ? -19.195 6.401 85.660 1.00 55.44 95 ILE A CA 1
ATOM 732 C C . ILE A 1 95 ? -18.302 5.147 85.819 1.00 55.44 95 ILE A C 1
ATOM 734 O O . ILE A 1 95 ? -17.082 5.279 85.772 1.00 55.44 95 ILE A O 1
ATOM 738 N N . LEU A 1 96 ? -18.847 3.931 85.945 1.00 48.78 96 LEU A N 1
ATOM 739 C CA . LEU A 1 96 ? -18.054 2.690 85.982 1.00 48.78 96 LEU A CA 1
ATOM 740 C C . LEU A 1 96 ? -18.734 1.544 85.213 1.00 48.78 96 LEU A C 1
ATOM 742 O O . LEU A 1 96 ? -19.949 1.356 85.266 1.00 48.78 96 LEU A O 1
ATOM 746 N N . GLY A 1 97 ? -17.937 0.774 84.466 1.00 55.00 97 GLY A N 1
ATOM 747 C CA . GLY A 1 97 ? -18.352 -0.435 83.737 1.00 55.00 97 GLY A CA 1
ATOM 748 C C . GLY A 1 97 ? -19.109 -0.218 82.415 1.00 55.00 97 GLY A C 1
ATOM 749 O O . GLY A 1 97 ? -18.895 -0.977 81.469 1.00 55.00 97 GLY A O 1
ATOM 750 N N . LYS A 1 98 ? -19.954 0.816 82.290 1.00 57.19 98 LYS A N 1
ATOM 751 C CA . LYS A 1 98 ? -20.703 1.081 81.040 1.00 57.19 98 LYS A CA 1
ATOM 752 C C . LYS A 1 98 ? -19.816 1.614 79.906 1.00 57.19 98 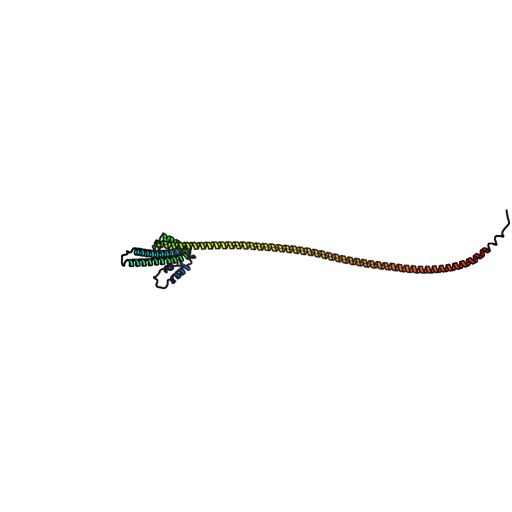LYS A C 1
ATOM 754 O O . LYS A 1 98 ? -20.002 1.211 78.762 1.00 57.19 98 LYS A O 1
ATOM 759 N N . THR A 1 99 ? -18.812 2.435 80.216 1.00 62.25 99 THR A N 1
ATOM 760 C CA . THR A 1 99 ? -17.878 3.006 79.224 1.00 62.25 99 THR A CA 1
ATOM 761 C C . THR A 1 99 ? -17.082 1.936 78.471 1.00 62.25 99 THR A C 1
ATOM 763 O O . THR A 1 99 ? -16.927 2.035 77.259 1.00 62.25 99 THR A O 1
ATOM 766 N N . SER A 1 100 ? -16.648 0.868 79.153 1.00 65.88 100 SER A N 1
ATOM 767 C CA . SER A 1 100 ? -15.978 -0.273 78.507 1.00 65.88 100 SER A CA 1
ATOM 768 C C . SER A 1 100 ? -16.922 -1.017 77.557 1.00 65.88 100 SER A C 1
ATOM 770 O O . SER A 1 100 ? -16.550 -1.261 76.416 1.00 65.88 100 SER A O 1
ATOM 772 N N . LYS A 1 101 ? -18.175 -1.276 77.966 1.00 72.25 101 LYS A N 1
ATOM 773 C CA . LYS A 1 101 ? -19.183 -1.905 77.092 1.00 72.25 101 LYS A CA 1
ATOM 774 C C . LYS A 1 101 ? -19.495 -1.063 75.852 1.00 72.25 101 LYS A C 1
ATOM 776 O O . LYS A 1 101 ? -19.646 -1.622 74.771 1.00 72.25 101 LYS A O 1
ATOM 781 N N . LYS A 1 102 ? -19.548 0.267 75.996 1.00 76.25 102 LYS A N 1
ATOM 782 C CA . LYS A 1 102 ? -19.683 1.201 74.869 1.00 76.25 102 LYS A CA 1
ATOM 783 C C . LYS A 1 102 ? -18.484 1.123 73.921 1.00 76.25 102 LYS A C 1
ATOM 785 O O . LYS A 1 102 ? -18.682 1.043 72.712 1.00 76.25 102 LYS A O 1
ATOM 790 N N . ALA A 1 103 ? -17.263 1.116 74.456 1.00 74.81 103 ALA A N 1
ATOM 791 C CA . ALA A 1 103 ? -16.043 1.024 73.656 1.00 74.81 103 ALA A CA 1
ATOM 792 C C . ALA A 1 103 ? -15.978 -0.291 72.862 1.00 74.81 103 ALA A C 1
ATOM 794 O O . ALA A 1 103 ? -15.742 -0.251 71.658 1.00 74.81 103 ALA A O 1
ATOM 795 N N . THR A 1 104 ? -16.279 -1.430 73.498 1.00 78.31 104 THR A N 1
ATOM 796 C CA . THR A 1 104 ? -16.353 -2.741 72.832 1.00 78.31 104 THR A CA 1
ATOM 797 C C . THR A 1 104 ? -17.421 -2.750 71.738 1.00 78.31 104 THR A C 1
ATOM 799 O O . THR A 1 104 ? -17.092 -2.977 70.583 1.00 78.31 104 THR A O 1
ATOM 802 N N . ALA A 1 105 ? -18.668 -2.372 72.047 1.00 78.31 105 ALA A N 1
ATOM 803 C CA . ALA A 1 105 ? -19.747 -2.354 71.053 1.00 78.31 105 ALA A CA 1
ATOM 804 C C . ALA A 1 105 ? -19.479 -1.397 69.873 1.00 78.31 105 ALA A C 1
ATOM 806 O O . ALA A 1 105 ? -19.920 -1.659 68.755 1.00 78.31 105 ALA A O 1
ATOM 807 N N . THR A 1 106 ? -18.753 -0.297 70.106 1.00 78.06 106 THR A N 1
ATOM 808 C CA . THR A 1 106 ? -18.324 0.621 69.038 1.00 78.06 106 THR A CA 1
ATOM 809 C C . THR A 1 106 ? -17.213 -0.006 68.192 1.00 78.06 106 THR A C 1
ATOM 811 O O . THR A 1 106 ? -17.264 0.081 66.969 1.00 78.06 106 THR A O 1
ATOM 814 N N . SER A 1 107 ? -16.242 -0.676 68.823 1.00 80.56 107 SER A N 1
ATOM 815 C CA . SER A 1 107 ? -15.164 -1.402 68.141 1.00 80.56 107 SER A CA 1
ATOM 816 C C . SER A 1 107 ? -15.713 -2.519 67.251 1.00 80.56 107 SER A C 1
ATOM 818 O O . SER A 1 107 ? -15.429 -2.535 66.058 1.00 80.56 107 SER A O 1
ATOM 820 N N . ASP A 1 108 ? -16.561 -3.394 67.794 1.00 80.12 108 ASP A N 1
ATOM 821 C CA . ASP A 1 108 ? -17.152 -4.526 67.068 1.00 80.12 108 ASP A CA 1
ATOM 822 C C . ASP A 1 108 ? -17.982 -4.048 65.864 1.00 80.12 108 ASP A C 1
ATOM 824 O O . ASP A 1 108 ? -17.939 -4.629 64.781 1.00 80.12 108 ASP A O 1
ATOM 828 N N . ALA A 1 109 ? -18.718 -2.942 66.025 1.00 77.44 109 ALA A N 1
ATOM 829 C CA . ALA A 1 109 ? -19.499 -2.359 64.942 1.00 77.44 109 ALA A CA 1
ATOM 830 C C . ALA A 1 109 ? -18.635 -1.657 63.878 1.00 77.44 109 ALA A C 1
ATOM 832 O O . ALA A 1 109 ? -19.012 -1.655 62.706 1.00 77.44 109 ALA A O 1
ATOM 833 N N . LEU A 1 110 ? -17.486 -1.079 64.250 1.00 78.19 110 LEU A N 1
ATOM 834 C CA . LEU A 1 110 ? -16.511 -0.534 63.299 1.00 78.19 110 LEU A CA 1
ATOM 835 C C . LEU A 1 110 ? -15.812 -1.649 62.511 1.00 78.19 110 LEU A C 1
ATOM 837 O O . LEU A 1 110 ? -15.696 -1.526 61.295 1.00 78.19 110 LEU A O 1
ATOM 841 N N . VAL A 1 111 ? -15.422 -2.745 63.171 1.00 82.12 111 VAL A N 1
ATOM 842 C CA . VAL A 1 111 ? -14.866 -3.945 62.520 1.00 82.12 111 VAL A CA 1
ATOM 843 C C . VAL A 1 111 ? -15.860 -4.495 61.495 1.00 82.12 111 VAL A C 1
ATOM 845 O O . VAL A 1 111 ? -15.548 -4.502 60.308 1.00 82.12 111 VAL A O 1
ATOM 848 N N . ALA A 1 112 ? -17.101 -4.780 61.906 1.00 75.56 112 ALA A N 1
ATOM 849 C CA . ALA A 1 112 ? -18.141 -5.278 61.001 1.00 75.56 112 ALA A CA 1
ATOM 850 C C . ALA A 1 112 ? -18.492 -4.302 59.855 1.0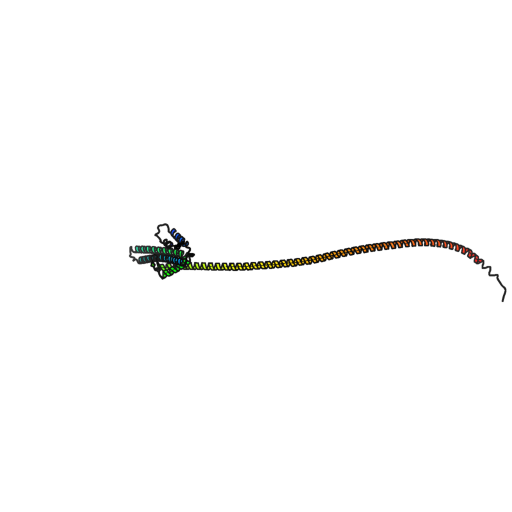0 75.56 112 ALA A C 1
ATOM 852 O O . ALA A 1 112 ? -18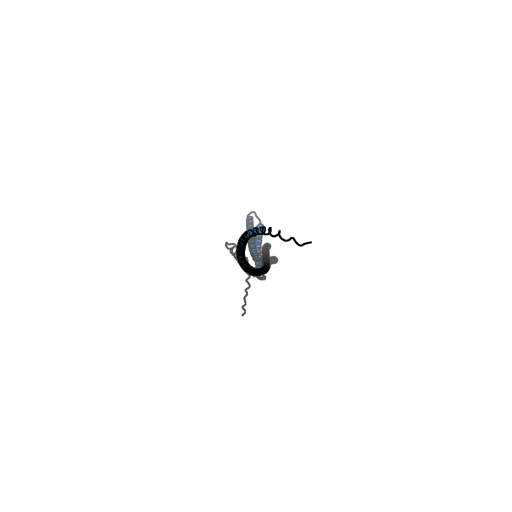.916 -4.725 58.780 1.00 75.56 112 ALA A O 1
ATOM 853 N N . THR A 1 113 ? -18.330 -2.987 60.060 1.00 77.62 113 THR A N 1
ATOM 854 C CA . THR A 1 113 ? -18.518 -1.992 58.987 1.00 77.62 113 THR A CA 1
ATOM 855 C C . THR A 1 113 ? -17.359 -2.034 57.988 1.00 77.62 113 THR A C 1
ATOM 857 O O . THR A 1 113 ? -17.596 -1.983 56.783 1.00 77.62 113 THR A O 1
ATOM 860 N N . ASN A 1 114 ? -16.119 -2.150 58.469 1.00 77.50 114 ASN A N 1
ATOM 861 C CA . ASN A 1 114 ? -14.929 -2.239 57.623 1.00 77.50 114 ASN A CA 1
ATOM 862 C C . ASN A 1 114 ? -14.889 -3.552 56.828 1.00 77.50 114 ASN A C 1
ATOM 864 O O . ASN A 1 114 ? -14.559 -3.523 55.646 1.00 77.50 114 ASN A O 1
ATOM 868 N N . GLU A 1 115 ? -15.276 -4.672 57.440 1.00 78.44 115 GLU A N 1
ATOM 869 C CA . GLU A 1 115 ? -15.414 -5.975 56.776 1.00 78.44 115 GLU A CA 1
ATOM 870 C C . GLU A 1 115 ? -16.452 -5.911 55.649 1.00 78.44 115 GLU A C 1
ATOM 872 O O . GLU A 1 115 ? -16.128 -6.215 54.505 1.00 78.44 115 GLU A O 1
ATOM 877 N N . ALA A 1 116 ? -17.661 -5.407 55.921 1.00 74.62 116 ALA A N 1
ATOM 878 C CA . ALA A 1 116 ? -18.708 -5.289 54.903 1.00 74.62 116 ALA A CA 1
ATOM 879 C C . ALA A 1 116 ? -18.342 -4.307 53.765 1.00 74.62 116 ALA A C 1
ATOM 881 O O . ALA A 1 116 ? -18.705 -4.525 52.608 1.00 74.62 116 ALA A O 1
ATOM 882 N N . LEU A 1 117 ? -17.590 -3.238 54.060 1.00 76.25 117 LEU A N 1
ATOM 883 C CA . LEU A 1 117 ? -17.028 -2.349 53.034 1.00 76.25 117 LEU A CA 1
ATOM 884 C C . LEU A 1 117 ? -15.899 -3.018 52.234 1.00 76.25 117 LEU A C 1
ATOM 886 O O . LEU A 1 117 ? -15.749 -2.737 51.046 1.00 76.25 117 LEU A O 1
ATOM 890 N N . HIS A 1 118 ? -15.101 -3.892 52.848 1.00 75.38 118 HIS A N 1
ATOM 891 C CA . HIS A 1 118 ? -14.068 -4.656 52.149 1.00 75.38 118 HIS A CA 1
ATOM 892 C C . HIS A 1 118 ? -14.683 -5.710 51.214 1.00 75.38 118 HIS A C 1
ATOM 894 O O . HIS A 1 118 ? -14.311 -5.749 50.041 1.00 75.38 118 HIS A O 1
ATOM 900 N N . GLU A 1 119 ? -15.684 -6.465 51.688 1.00 69.44 119 GLU A N 1
ATOM 901 C CA . GLU A 1 119 ? -16.494 -7.381 50.868 1.00 69.44 119 GLU A CA 1
ATOM 902 C C . GLU A 1 119 ? -17.074 -6.661 49.642 1.00 69.44 119 GLU A C 1
ATOM 904 O O . GLU A 1 119 ? -16.914 -7.132 48.516 1.00 69.44 119 GLU A O 1
ATOM 909 N N . MET A 1 120 ? -17.685 -5.484 49.839 1.00 74.50 120 MET A N 1
ATOM 910 C CA . MET A 1 120 ? -18.240 -4.691 48.739 1.00 74.50 120 MET A CA 1
ATOM 911 C C . MET A 1 120 ? -17.161 -4.235 47.744 1.00 74.50 120 MET A C 1
ATOM 913 O O . MET A 1 120 ? -17.381 -4.297 46.540 1.00 74.50 120 MET A O 1
ATOM 917 N N . ASN A 1 121 ? -15.977 -3.818 48.203 1.00 72.69 121 ASN A N 1
ATOM 918 C CA . ASN A 1 121 ? -14.895 -3.402 47.302 1.00 72.69 121 ASN A CA 1
ATOM 919 C C . ASN A 1 121 ? -14.343 -4.561 46.448 1.00 72.69 121 ASN A C 1
ATOM 921 O O . ASN A 1 121 ? -14.067 -4.364 45.263 1.00 72.69 121 ASN A O 1
ATOM 925 N N . GLU A 1 122 ? -14.194 -5.763 47.011 1.00 69.69 122 GLU A N 1
ATOM 926 C CA . GLU A 1 122 ? -13.777 -6.948 46.245 1.00 69.69 122 GLU A CA 1
ATOM 927 C C . GLU A 1 122 ? -14.874 -7.418 45.275 1.00 69.69 122 GLU A C 1
ATOM 929 O O . GLU A 1 122 ? -14.576 -7.730 44.119 1.00 69.69 122 GLU A O 1
ATOM 934 N N . LEU A 1 123 ? -16.142 -7.385 45.702 1.00 68.94 123 LEU A N 1
ATOM 935 C CA . LEU A 1 123 ? -17.306 -7.643 44.850 1.00 68.94 123 LEU A CA 1
ATOM 936 C C . LEU A 1 123 ? -17.335 -6.676 43.654 1.00 68.94 123 LEU A C 1
ATOM 938 O O . LEU A 1 123 ? -17.375 -7.120 42.508 1.00 68.94 123 LEU A O 1
ATOM 942 N N . MET A 1 124 ? -17.228 -5.367 43.904 1.00 73.06 124 MET A N 1
ATOM 943 C CA . MET A 1 124 ? -17.190 -4.321 42.875 1.00 73.06 124 MET A CA 1
ATOM 944 C C . MET A 1 124 ? -16.072 -4.544 41.851 1.00 73.06 124 MET A C 1
ATOM 946 O O . MET A 1 124 ? -16.320 -4.467 40.650 1.00 73.06 124 MET A O 1
ATOM 950 N N . ARG A 1 125 ? -14.852 -4.872 42.297 1.00 68.62 125 ARG A N 1
ATOM 951 C CA . ARG A 1 125 ? -13.717 -5.168 41.402 1.00 68.62 125 ARG A CA 1
ATOM 952 C C . ARG A 1 125 ? -13.992 -6.360 40.491 1.00 68.62 125 ARG A C 1
ATOM 954 O O . ARG A 1 125 ? -13.748 -6.277 39.291 1.00 68.62 125 ARG A O 1
ATOM 961 N N . ALA A 1 126 ? -14.499 -7.456 41.048 1.00 63.19 126 ALA A N 1
ATOM 962 C CA . ALA A 1 126 ? -14.802 -8.658 40.280 1.00 63.19 126 ALA A CA 1
ATOM 963 C C . ALA A 1 126 ? -15.957 -8.436 39.287 1.00 63.19 126 ALA A C 1
ATOM 965 O O . ALA A 1 126 ? -15.896 -8.927 38.160 1.00 63.19 126 ALA A O 1
ATOM 966 N N . ILE A 1 127 ? -16.971 -7.650 39.668 1.00 68.12 127 ILE A N 1
ATOM 967 C CA . ILE A 1 127 ? -18.051 -7.241 38.763 1.00 68.12 127 ILE A CA 1
ATOM 968 C C . ILE A 1 127 ? -17.510 -6.369 37.623 1.00 68.12 127 ILE A C 1
ATOM 970 O O . ILE A 1 127 ? -17.861 -6.619 36.475 1.00 68.12 127 ILE A O 1
ATOM 974 N N . ILE A 1 128 ? -16.644 -5.390 37.912 1.00 71.00 128 ILE A N 1
ATOM 975 C CA . ILE A 1 128 ? -16.016 -4.532 36.895 1.00 71.00 128 ILE A CA 1
ATOM 976 C C . ILE A 1 128 ? -15.209 -5.369 35.898 1.00 71.00 128 ILE A C 1
ATOM 978 O O . ILE A 1 128 ? -15.393 -5.235 34.693 1.00 71.00 128 ILE A O 1
ATOM 982 N N . VAL A 1 129 ? -14.362 -6.287 36.376 1.00 69.06 129 VAL A N 1
ATOM 983 C CA . VAL A 1 129 ? -13.604 -7.181 35.483 1.00 69.06 129 VAL A CA 1
ATOM 984 C C . VAL A 1 129 ? -14.549 -8.005 34.605 1.00 69.06 129 VAL A C 1
ATOM 986 O O . VAL A 1 129 ? -14.285 -8.157 33.417 1.00 69.06 129 VAL A O 1
ATOM 989 N N . TYR A 1 130 ? -15.673 -8.482 35.149 1.00 66.94 130 TYR A N 1
ATOM 990 C CA . TYR A 1 130 ? -16.680 -9.222 34.389 1.00 66.94 130 TYR A CA 1
ATOM 991 C C . TYR A 1 130 ? -17.385 -8.362 33.328 1.00 66.94 130 TYR A C 1
ATOM 993 O O . TYR A 1 130 ? -17.500 -8.776 32.172 1.00 66.94 130 TYR A O 1
ATOM 1001 N N . THR A 1 131 ? -17.862 -7.164 33.688 1.00 67.19 131 THR A N 1
ATOM 1002 C CA . THR A 1 131 ? -18.531 -6.260 32.738 1.00 67.19 131 THR A CA 1
ATOM 1003 C C . THR A 1 131 ? -17.588 -5.785 31.638 1.00 67.19 131 THR A C 1
ATOM 1005 O O . THR A 1 131 ? -18.066 -5.416 30.568 1.00 67.19 131 THR A O 1
ATOM 1008 N N . GLN A 1 132 ? -16.272 -5.860 31.848 1.00 69.44 132 GLN A N 1
ATOM 1009 C CA . GLN A 1 132 ? -15.230 -5.533 30.875 1.00 69.44 132 GLN A CA 1
ATOM 1010 C C . GLN A 1 132 ? -14.779 -6.708 29.977 1.00 69.44 132 GLN A C 1
ATOM 1012 O O . GLN A 1 132 ? -13.829 -6.555 29.214 1.00 69.44 132 GLN A O 1
ATOM 1017 N N . LEU A 1 133 ? -15.433 -7.879 30.007 1.00 67.69 133 LEU A N 1
ATOM 1018 C CA . LEU A 1 133 ? -15.017 -9.018 29.165 1.00 67.69 133 LEU A CA 1
ATOM 1019 C C . LEU A 1 133 ? -15.467 -8.923 27.694 1.00 67.69 133 LEU A C 1
ATOM 1021 O O . LEU A 1 133 ? -14.773 -9.423 26.812 1.00 67.69 133 LEU A O 1
ATOM 1025 N N . ASN A 1 134 ? -16.618 -8.307 27.402 1.00 74.06 134 ASN A N 1
ATOM 1026 C CA . ASN A 1 134 ? -17.120 -8.152 26.030 1.00 74.06 134 ASN A CA 1
ATOM 1027 C C . ASN A 1 134 ? -18.079 -6.956 25.919 1.00 74.06 134 ASN A C 1
ATOM 1029 O O . ASN A 1 134 ? -19.103 -6.928 26.595 1.00 74.06 134 ASN A O 1
ATOM 1033 N N . GLY A 1 135 ? -17.802 -6.008 25.014 1.00 74.12 135 GLY A N 1
ATOM 1034 C CA . GLY A 1 135 ? -18.554 -4.746 24.915 1.00 74.12 135 GLY A CA 1
ATOM 1035 C C . GLY A 1 135 ? -20.052 -4.895 24.602 1.00 74.12 135 GLY A C 1
ATOM 1036 O O . GLY A 1 135 ? -20.863 -4.073 25.040 1.00 74.12 135 GLY A O 1
ATOM 1037 N N . LYS A 1 136 ? -20.458 -5.959 23.891 1.00 76.06 136 LYS A N 1
ATOM 1038 C CA . LYS A 1 136 ? -21.881 -6.248 23.632 1.00 76.06 136 LYS A CA 1
ATOM 1039 C C . LYS A 1 136 ? -22.571 -6.721 24.911 1.00 76.06 136 LYS A C 1
ATOM 1041 O O . LYS A 1 136 ? -23.674 -6.258 25.205 1.00 76.06 136 LYS A O 1
ATOM 1046 N N . LEU A 1 137 ? -21.905 -7.590 25.678 1.00 78.06 137 LEU A N 1
ATOM 1047 C CA . LEU A 1 137 ? -22.370 -8.045 26.988 1.00 78.06 137 LEU A CA 1
ATOM 1048 C C . LEU A 1 137 ? -22.495 -6.869 27.969 1.00 78.06 137 LEU A C 1
ATOM 1050 O O . LEU A 1 137 ? -23.557 -6.700 28.568 1.00 78.06 137 LEU A O 1
ATOM 1054 N N . SER A 1 138 ? -21.474 -6.005 28.056 1.00 82.38 138 SER A N 1
ATOM 1055 C CA . SER A 1 138 ? -21.486 -4.787 28.883 1.00 82.38 138 SER A CA 1
ATOM 1056 C C . SER A 1 138 ? -22.731 -3.941 28.610 1.00 82.38 138 SER A C 1
ATOM 1058 O O . SER A 1 138 ? -23.430 -3.532 29.534 1.00 82.38 138 SER A O 1
ATOM 1060 N N . LYS A 1 139 ? -23.056 -3.728 27.327 1.00 83.19 139 LYS A N 1
ATOM 1061 C CA . LYS A 1 139 ? -24.190 -2.900 26.902 1.00 83.19 139 LYS A CA 1
ATOM 1062 C C . LYS A 1 139 ? -25.548 -3.498 27.278 1.00 83.19 139 LYS A C 1
ATOM 1064 O O . LYS A 1 139 ? -26.416 -2.760 27.753 1.00 83.19 139 LYS A O 1
ATOM 1069 N N . VAL A 1 140 ? -25.757 -4.805 27.080 1.00 85.25 140 VAL A N 1
ATOM 1070 C CA . VAL A 1 140 ? -27.029 -5.449 27.468 1.00 85.25 140 VAL A CA 1
ATOM 1071 C C . VAL A 1 140 ? -27.177 -5.537 28.986 1.00 85.25 140 VAL A C 1
ATOM 1073 O O . VAL A 1 140 ? -28.272 -5.300 29.490 1.00 85.25 140 VAL A O 1
ATOM 1076 N N . MET A 1 141 ? -26.086 -5.783 29.718 1.00 84.38 141 MET A N 1
ATOM 1077 C CA . MET A 1 141 ? -26.079 -5.776 31.182 1.00 84.38 141 MET A CA 1
ATOM 1078 C C . MET A 1 141 ? -26.372 -4.386 31.745 1.00 84.38 141 MET A C 1
ATOM 1080 O O . MET A 1 141 ? -27.238 -4.267 32.604 1.00 84.38 141 MET A O 1
ATOM 1084 N N . ASN A 1 142 ? -25.716 -3.335 31.243 1.00 86.69 142 ASN A N 1
ATOM 1085 C CA . ASN A 1 142 ? -25.955 -1.958 31.684 1.00 86.69 142 ASN A CA 1
ATOM 1086 C C . ASN A 1 142 ? -27.417 -1.540 31.431 1.00 86.69 142 ASN A C 1
ATOM 1088 O O . ASN A 1 142 ? -28.095 -1.042 32.325 1.00 86.69 142 ASN A O 1
ATOM 1092 N N . SER A 1 143 ? -27.957 -1.872 30.251 1.00 87.94 143 SER A N 1
ATOM 1093 C CA . SER A 1 143 ? -29.373 -1.636 29.919 1.00 87.94 143 SER A CA 1
ATOM 1094 C C . SER A 1 143 ? -30.337 -2.393 30.848 1.00 87.94 143 SER A C 1
ATOM 1096 O O . SER A 1 143 ? -31.384 -1.865 31.222 1.00 87.94 143 SER A O 1
ATOM 1098 N N . ALA A 1 144 ? -29.998 -3.632 31.221 1.00 88.75 144 ALA A N 1
ATOM 1099 C CA . ALA A 1 144 ? -30.785 -4.433 32.153 1.00 88.75 144 ALA A CA 1
ATOM 1100 C C . ALA A 1 144 ? -30.726 -3.867 33.580 1.00 88.75 144 ALA A C 1
ATOM 1102 O O . ALA A 1 144 ? -31.776 -3.701 34.197 1.00 88.75 144 ALA A O 1
ATOM 1103 N N . MET A 1 145 ? -29.533 -3.513 34.072 1.00 89.12 145 MET A N 1
ATOM 1104 C CA . MET A 1 145 ? -29.339 -2.924 35.400 1.00 89.12 145 MET A CA 1
ATOM 1105 C C . MET A 1 145 ? -30.046 -1.572 35.528 1.00 89.12 145 MET A C 1
ATOM 1107 O O . MET A 1 145 ? -30.786 -1.384 36.486 1.00 89.12 145 MET A O 1
ATOM 1111 N N . ALA A 1 146 ? -29.944 -0.689 34.527 1.00 89.56 146 ALA A N 1
ATOM 1112 C CA . ALA A 1 146 ? -30.664 0.588 34.503 1.00 89.56 146 ALA A CA 1
ATOM 1113 C C . ALA A 1 146 ? -32.180 0.414 34.691 1.00 89.56 146 ALA A C 1
ATOM 1115 O O . ALA A 1 146 ? -32.803 1.114 35.488 1.00 89.56 146 ALA A O 1
ATOM 1116 N N . ARG A 1 147 ? -32.773 -0.558 33.985 1.00 92.19 147 ARG A N 1
ATOM 1117 C CA . ARG A 1 147 ? -34.198 -0.881 34.117 1.00 92.19 147 ARG A CA 1
ATOM 1118 C C . ARG A 1 147 ? -34.521 -1.462 35.497 1.00 92.19 147 ARG A C 1
ATOM 1120 O O . ARG A 1 147 ? -35.483 -1.038 36.122 1.00 92.19 147 ARG A O 1
ATOM 1127 N N . MET A 1 148 ? -33.705 -2.394 35.983 1.00 92.19 148 MET A N 1
ATOM 1128 C CA . MET A 1 148 ? -33.873 -3.045 37.290 1.00 92.19 148 MET A CA 1
ATOM 1129 C C . MET A 1 148 ? -33.711 -2.085 38.476 1.00 92.19 148 MET A C 1
ATOM 1131 O O . MET A 1 148 ? -34.340 -2.290 39.508 1.00 92.19 148 MET A O 1
ATOM 1135 N N . MET A 1 149 ? -32.915 -1.024 38.334 1.00 90.81 149 MET A N 1
ATOM 1136 C CA . MET A 1 149 ? -32.825 0.048 39.328 1.00 90.81 149 MET A CA 1
ATOM 1137 C C . MET A 1 149 ? -34.058 0.961 39.330 1.00 90.81 149 MET A C 1
ATOM 1139 O O . MET A 1 149 ? -34.422 1.474 40.379 1.00 90.81 149 MET A O 1
ATOM 1143 N N . ALA A 1 150 ? -34.709 1.162 38.180 1.00 89.06 150 ALA A N 1
ATOM 1144 C CA . ALA A 1 150 ? -35.896 2.013 38.066 1.00 89.06 150 ALA A CA 1
ATOM 1145 C C . ALA A 1 150 ? -37.221 1.288 38.383 1.00 89.06 150 ALA A C 1
ATOM 1147 O O . ALA A 1 150 ? -38.177 1.925 38.818 1.00 89.06 150 ALA A O 1
ATOM 1148 N N . GLU A 1 151 ? -37.296 -0.022 38.131 1.00 91.50 151 GLU A N 1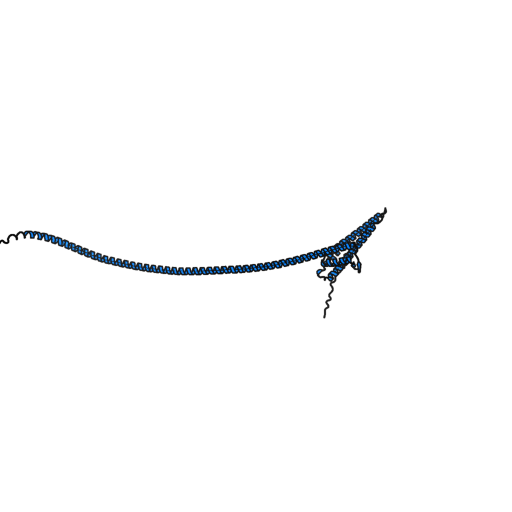
ATOM 1149 C CA . GLU A 1 151 ? -38.516 -0.844 38.248 1.00 91.50 151 GLU A CA 1
ATOM 1150 C C . GLU A 1 151 ? -38.472 -1.852 39.415 1.00 91.50 151 GLU A C 1
ATOM 1152 O O . GLU A 1 151 ? -39.451 -2.564 39.651 1.00 91.50 151 GLU A O 1
ATOM 1157 N N . GLY A 1 152 ? -37.329 -1.968 40.098 1.00 88.25 152 GLY A N 1
ATOM 1158 C CA . GLY A 1 152 ? -36.998 -3.134 40.916 1.00 88.25 152 GLY A CA 1
ATOM 1159 C C . GLY A 1 152 ? -36.689 -4.375 40.064 1.00 88.25 152 GLY A C 1
ATOM 1160 O O . GLY A 1 152 ? -36.826 -4.395 38.835 1.00 88.25 152 GLY A O 1
ATOM 1161 N N . PHE A 1 153 ? -36.262 -5.457 40.713 1.00 90.38 153 PHE A N 1
ATOM 1162 C CA . PHE A 1 153 ? -35.975 -6.730 40.049 1.00 90.38 153 PHE A CA 1
ATOM 1163 C C . PHE A 1 153 ? -36.464 -7.923 40.859 1.00 90.38 153 PHE A C 1
ATOM 1165 O O . PHE A 1 153 ? -36.608 -7.850 42.073 1.00 90.38 153 PHE A O 1
ATOM 1172 N N . LYS A 1 154 ? -36.719 -9.047 40.184 1.00 87.94 154 LYS A N 1
ATOM 1173 C CA . LYS A 1 154 ? -36.990 -10.307 40.879 1.00 87.94 154 LYS A CA 1
ATOM 1174 C C . LYS A 1 154 ? -35.679 -11.012 41.195 1.00 87.94 154 LYS A C 1
ATOM 1176 O O . LYS A 1 154 ? -34.910 -11.278 40.272 1.00 87.94 154 LYS A O 1
ATOM 1181 N N . ASN A 1 155 ? -35.447 -11.306 42.471 1.00 79.50 155 ASN A N 1
ATOM 1182 C CA . ASN A 1 155 ? -34.318 -12.121 42.921 1.00 79.50 155 ASN A CA 1
ATOM 1183 C C . ASN A 1 155 ? -34.482 -13.593 42.481 1.00 79.50 155 ASN A C 1
ATOM 1185 O O . ASN A 1 155 ? -35.505 -13.978 41.902 1.00 79.50 155 ASN A O 1
ATOM 1189 N N . HIS A 1 156 ? -33.500 -14.447 42.785 1.00 74.00 156 HIS A N 1
ATOM 1190 C CA . HIS A 1 156 ? -33.580 -15.878 42.450 1.00 74.00 156 HIS A CA 1
ATOM 1191 C C . HIS A 1 156 ? -34.730 -16.632 43.154 1.00 74.00 156 HIS A C 1
ATOM 1193 O O . HIS A 1 156 ? -35.166 -17.670 42.653 1.00 74.00 156 HIS A O 1
ATOM 1199 N N . SER A 1 157 ? -35.253 -16.108 44.268 1.00 75.12 157 SER A N 1
ATOM 1200 C CA . SER A 1 157 ? -36.441 -16.629 44.968 1.00 75.12 157 SER A CA 1
ATOM 1201 C C . SER A 1 157 ? -37.768 -16.213 44.311 1.00 75.12 157 SER A C 1
ATOM 1203 O O . SER A 1 157 ? -38.808 -16.806 44.592 1.00 75.12 157 SER A O 1
ATOM 1205 N N . GLY A 1 158 ? -37.742 -15.230 43.403 1.00 80.88 158 GLY A N 1
ATOM 1206 C CA . GLY A 1 158 ? -38.909 -14.668 42.718 1.00 80.88 158 GLY A CA 1
ATOM 1207 C C . GLY A 1 158 ? -39.524 -13.432 43.390 1.00 80.88 158 GLY A C 1
ATOM 1208 O O . GLY A 1 158 ? -40.492 -12.883 42.848 1.00 80.88 158 GLY A O 1
ATOM 1209 N N . ASP A 1 159 ? -38.966 -12.984 44.517 1.00 87.88 159 ASP A N 1
ATOM 1210 C CA . ASP A 1 159 ? -39.404 -11.802 45.264 1.00 87.88 159 ASP A CA 1
ATOM 1211 C C . ASP A 1 159 ? -38.961 -10.520 44.555 1.00 87.88 159 ASP A C 1
ATOM 1213 O O . ASP A 1 159 ? -37.850 -10.451 44.028 1.00 87.88 159 ASP A O 1
ATOM 1217 N N . LEU A 1 160 ? -39.817 -9.494 44.558 1.00 91.12 160 LEU A N 1
ATOM 1218 C CA . LEU A 1 160 ? -39.458 -8.167 44.057 1.00 91.12 160 LEU A CA 1
ATOM 1219 C C . LEU A 1 160 ? -38.565 -7.454 45.083 1.00 91.12 160 LEU A C 1
ATOM 1221 O O . LEU A 1 160 ? -38.975 -7.252 46.225 1.00 91.12 160 LEU A O 1
ATOM 1225 N N . VAL A 1 161 ? -37.371 -7.065 44.648 1.00 88.69 161 VAL A N 1
ATOM 1226 C CA . VAL A 1 161 ? -36.360 -6.340 45.418 1.00 88.69 161 VAL A CA 1
ATOM 1227 C C . VAL A 1 161 ? -36.139 -4.968 44.783 1.00 88.69 161 VAL A C 1
ATOM 1229 O O . VAL A 1 161 ? -35.963 -4.849 43.569 1.00 88.69 161 VAL A O 1
ATOM 1232 N N . GLU A 1 162 ? -36.120 -3.941 45.625 1.00 90.88 162 GLU A N 1
ATOM 1233 C CA . GLU A 1 162 ? -35.651 -2.591 45.311 1.00 90.88 162 GLU A CA 1
ATOM 1234 C C . GLU A 1 162 ? -34.354 -2.359 46.097 1.00 90.88 162 GLU A C 1
ATOM 1236 O O . GLU A 1 162 ? -34.248 -2.785 47.250 1.00 90.88 162 GLU A O 1
ATOM 1241 N N . LEU A 1 163 ? -33.355 -1.722 45.484 1.00 87.88 163 LEU A N 1
ATOM 1242 C CA . LEU A 1 163 ? -32.085 -1.450 46.160 1.00 87.88 163 LEU A CA 1
ATOM 1243 C C . LEU A 1 163 ? -32.262 -0.373 47.234 1.00 87.88 163 LEU A C 1
ATOM 1245 O O . LEU A 1 163 ? -32.944 0.629 47.028 1.00 87.88 163 LEU A O 1
ATOM 1249 N N . ASN A 1 164 ? -31.575 -0.525 48.368 1.00 86.25 164 ASN A N 1
ATOM 1250 C CA . ASN A 1 164 ? -31.382 0.600 49.281 1.00 86.25 164 ASN A CA 1
ATOM 1251 C C . ASN A 1 164 ? -30.420 1.641 48.669 1.00 86.25 164 ASN A C 1
ATOM 1253 O O . ASN A 1 164 ? -29.639 1.337 47.770 1.00 86.25 164 ASN A O 1
ATOM 1257 N N . LYS A 1 165 ? -30.403 2.864 49.217 1.00 86.88 165 LYS A N 1
ATOM 1258 C CA . LYS A 1 165 ? -29.568 3.971 48.707 1.00 86.88 165 LYS A CA 1
ATOM 1259 C C . LYS A 1 165 ? -28.082 3.615 48.550 1.00 86.88 165 LYS A C 1
ATOM 1261 O O . LYS A 1 165 ? -27.453 4.020 47.580 1.00 86.88 165 LYS A O 1
ATOM 1266 N N . ASN A 1 166 ? -27.509 2.859 49.493 1.00 83.69 166 ASN A N 1
ATOM 1267 C CA . ASN A 1 166 ? -26.124 2.393 49.363 1.00 83.69 166 ASN A CA 1
ATOM 1268 C C . ASN A 1 166 ? -25.981 1.474 48.130 1.00 83.69 166 ASN A C 1
ATOM 1270 O O . ASN A 1 166 ? -25.043 1.632 47.359 1.00 83.69 166 ASN A O 1
ATOM 1274 N N . GLY A 1 167 ? -26.897 0.518 47.946 1.00 85.62 167 GLY A N 1
ATOM 1275 C CA . GLY A 1 167 ? -26.913 -0.400 46.808 1.00 85.62 167 GLY A CA 1
ATOM 1276 C C . GLY A 1 167 ? -27.080 0.323 45.473 1.00 85.62 167 GLY A C 1
ATOM 1277 O O . GLY A 1 167 ? -26.378 -0.011 44.524 1.00 85.62 167 GLY A O 1
ATOM 1278 N N . GLU A 1 168 ? -27.926 1.356 45.412 1.00 89.62 168 GLU A N 1
ATOM 1279 C CA . GLU A 1 168 ? -28.041 2.233 44.240 1.00 89.62 168 GLU A CA 1
ATOM 1280 C C . GLU A 1 168 ? -26.710 2.930 43.912 1.00 89.62 168 GLU A C 1
ATOM 1282 O O . GLU A 1 168 ? -26.281 2.913 42.759 1.00 89.62 168 GLU A O 1
ATOM 1287 N N . GLU A 1 169 ? -26.029 3.501 44.914 1.00 88.81 169 GLU A N 1
ATOM 1288 C CA . GLU A 1 169 ? -24.723 4.157 44.739 1.00 88.81 169 GLU A CA 1
ATOM 1289 C C . GLU A 1 169 ? -23.662 3.177 44.196 1.00 88.81 169 GLU A C 1
ATOM 1291 O O . GLU A 1 169 ? -22.922 3.518 43.273 1.00 88.81 169 GLU A O 1
ATOM 1296 N N . PHE A 1 170 ? -23.613 1.936 44.696 1.00 85.06 170 PHE A N 1
ATOM 1297 C CA . PHE A 1 170 ? -22.690 0.910 44.186 1.00 85.06 170 PHE A CA 1
ATOM 1298 C C . PHE A 1 170 ? -23.065 0.407 42.780 1.00 85.06 170 PHE A C 1
ATOM 1300 O O . PHE A 1 170 ? -22.186 0.256 41.928 1.00 85.06 170 PHE A O 1
ATOM 1307 N N . ALA A 1 171 ? -24.354 0.198 42.498 1.00 87.00 171 ALA A N 1
ATOM 1308 C CA . ALA A 1 171 ? -24.828 -0.222 41.180 1.00 87.00 171 ALA A CA 1
ATOM 1309 C C . ALA A 1 171 ? -24.543 0.835 40.095 1.00 87.00 171 ALA A C 1
ATOM 1311 O O . ALA A 1 171 ? -24.106 0.478 39.000 1.00 87.00 171 ALA A O 1
ATOM 1312 N N . GLN A 1 172 ? -24.673 2.130 40.412 1.00 89.94 172 GLN A N 1
ATOM 1313 C CA . GLN A 1 172 ? -24.289 3.223 39.508 1.00 89.94 172 GLN A CA 1
ATOM 1314 C C . GLN A 1 172 ? -22.803 3.174 39.124 1.00 89.94 172 GLN A C 1
ATOM 1316 O O . GLN A 1 172 ? -22.472 3.371 37.956 1.00 89.94 172 GLN A O 1
ATOM 1321 N N . VAL A 1 173 ? -21.905 2.857 40.066 1.00 86.62 173 VAL A N 1
ATOM 1322 C CA . VAL A 1 173 ? -20.464 2.727 39.773 1.00 86.62 173 VAL A CA 1
ATOM 1323 C C . VAL A 1 173 ? -20.184 1.546 38.833 1.00 86.62 173 VAL A C 1
ATOM 1325 O O . VAL A 1 173 ? -19.391 1.690 37.904 1.00 86.62 173 VAL A O 1
ATOM 1328 N N . VAL A 1 174 ? -20.862 0.403 39.011 1.00 82.81 174 VAL A N 1
ATOM 1329 C CA . VAL A 1 174 ? -20.764 -0.734 38.070 1.00 82.81 174 VAL A CA 1
ATOM 1330 C C . VAL A 1 174 ? -21.236 -0.338 36.672 1.00 82.81 174 VAL A C 1
ATOM 1332 O O . VAL A 1 174 ? -20.581 -0.659 35.679 1.00 82.81 174 VAL A O 1
ATOM 1335 N N . MET A 1 175 ? -22.385 0.334 36.596 1.00 85.88 175 MET A N 1
ATOM 1336 C CA . MET A 1 175 ? -22.999 0.749 35.337 1.00 85.88 175 MET A CA 1
ATOM 1337 C C . MET A 1 175 ? -22.118 1.736 34.566 1.00 85.88 175 MET A C 1
ATOM 1339 O O . MET A 1 175 ? -21.903 1.535 33.371 1.00 85.88 175 MET A O 1
ATOM 1343 N N . GLN A 1 176 ? -21.543 2.734 35.247 1.00 86.81 176 GLN A N 1
ATOM 1344 C CA . GLN A 1 176 ? -20.636 3.704 34.629 1.00 86.81 176 GLN A CA 1
ATOM 1345 C C . GLN A 1 176 ? -19.398 3.024 34.030 1.00 86.81 176 GLN A C 1
ATOM 1347 O O . GLN A 1 176 ? -19.071 3.255 32.871 1.00 86.81 176 GLN A O 1
ATOM 1352 N N . GLU A 1 177 ? -18.730 2.138 34.774 1.00 82.25 177 GLU A N 1
ATOM 1353 C CA . GLU A 1 177 ? -17.515 1.476 34.278 1.00 82.25 177 GLU A CA 1
ATOM 1354 C C . GLU A 1 177 ? -17.815 0.491 33.127 1.00 82.25 177 GLU A C 1
ATOM 1356 O O . GLU A 1 177 ? -17.011 0.333 32.203 1.00 82.25 177 GLU A O 1
ATOM 1361 N N . ALA A 1 178 ? -19.002 -0.130 33.130 1.00 79.25 178 ALA A N 1
ATOM 1362 C CA . ALA A 1 178 ? -19.489 -0.937 32.012 1.00 79.25 178 ALA A CA 1
ATOM 1363 C C . ALA A 1 178 ? -19.786 -0.088 30.757 1.00 79.25 178 ALA A C 1
ATOM 1365 O O . ALA A 1 178 ? -19.535 -0.541 29.637 1.00 79.25 178 ALA A O 1
ATOM 1366 N N . GLU A 1 179 ? -20.301 1.135 30.924 1.00 82.56 179 GLU A N 1
ATOM 1367 C CA . GLU A 1 179 ? -20.558 2.082 29.831 1.00 82.56 179 GLU A CA 1
ATOM 1368 C C . GLU A 1 179 ? -19.269 2.654 29.238 1.00 82.56 179 GLU A C 1
ATOM 1370 O O . GLU A 1 179 ? -19.097 2.649 28.014 1.00 82.56 179 GLU A O 1
ATOM 1375 N N . ASP A 1 180 ? -18.337 3.073 30.093 1.00 85.06 180 ASP A N 1
ATOM 1376 C CA . ASP A 1 180 ? -17.022 3.578 29.699 1.00 85.06 180 ASP A CA 1
ATOM 1377 C C . ASP A 1 180 ? -16.248 2.503 28.924 1.00 85.06 180 ASP A C 1
ATOM 1379 O O . ASP A 1 180 ? -15.642 2.778 27.886 1.00 85.06 180 ASP A O 1
ATOM 1383 N N . PHE A 1 181 ? -16.299 1.246 29.376 1.00 81.88 181 PHE A N 1
ATOM 1384 C CA . PHE A 1 181 ? -15.714 0.126 28.645 1.00 81.88 181 PHE A CA 1
ATOM 1385 C C . PHE A 1 181 ? -16.393 -0.133 27.293 1.00 81.88 181 PHE A C 1
ATOM 1387 O O . PHE A 1 181 ? -15.698 -0.202 26.278 1.00 81.88 181 PHE A O 1
ATOM 1394 N N . ALA A 1 182 ? -17.727 -0.226 27.248 1.00 79.62 182 ALA A N 1
ATOM 1395 C CA . ALA A 1 182 ? -18.459 -0.444 25.997 1.00 79.62 182 ALA A CA 1
ATOM 1396 C C . ALA A 1 182 ? -18.180 0.663 24.963 1.00 79.62 182 ALA A C 1
ATOM 1398 O O . ALA A 1 182 ? -18.049 0.388 23.769 1.00 79.62 182 ALA A O 1
ATOM 1399 N N . SER A 1 183 ? -18.042 1.905 25.432 1.00 83.44 183 SER A N 1
ATOM 1400 C CA . SER A 1 183 ? -17.722 3.074 24.609 1.00 83.44 183 SER A CA 1
ATOM 1401 C C . SER A 1 183 ? -16.289 3.025 24.072 1.00 83.44 183 SER A C 1
ATOM 1403 O O . SER A 1 183 ? -16.088 3.204 22.870 1.00 83.44 183 SER A O 1
ATOM 1405 N N . ARG A 1 184 ? -15.301 2.701 24.922 1.00 83.88 184 ARG A N 1
ATOM 1406 C CA . ARG A 1 184 ? -13.895 2.505 24.511 1.00 83.88 184 ARG A CA 1
ATOM 1407 C C . ARG A 1 184 ? -13.755 1.378 23.482 1.00 83.88 184 ARG A C 1
ATOM 1409 O O . ARG A 1 184 ? -13.045 1.539 22.492 1.00 83.88 184 ARG A O 1
ATOM 1416 N N . GLN A 1 185 ? -14.464 0.265 23.671 1.00 80.81 185 GLN A N 1
ATOM 1417 C CA . GLN A 1 185 ? -14.455 -0.861 22.733 1.00 80.81 185 GLN A CA 1
ATOM 1418 C C . GLN A 1 185 ? -15.034 -0.470 21.360 1.00 80.81 185 GLN A C 1
ATOM 1420 O O . GLN A 1 185 ? -14.424 -0.757 20.329 1.00 80.81 185 GLN A O 1
ATOM 1425 N N . LEU A 1 186 ? -16.156 0.259 21.336 1.00 81.94 186 LEU A N 1
ATOM 1426 C CA . LEU A 1 186 ? -16.750 0.778 20.098 1.00 81.94 186 LEU A CA 1
ATOM 1427 C C . LEU A 1 186 ? -15.816 1.763 19.370 1.00 81.94 186 LEU A C 1
ATOM 1429 O O . LEU A 1 186 ? -15.733 1.744 18.141 1.00 81.94 186 LEU A O 1
ATOM 1433 N N . GLU A 1 187 ? -15.098 2.619 20.103 1.00 85.44 187 GLU A N 1
ATOM 1434 C CA . GLU A 1 187 ? -14.109 3.528 19.512 1.00 85.44 187 GLU A CA 1
ATOM 1435 C C . GLU A 1 187 ? -12.957 2.760 18.846 1.00 85.44 187 GLU A C 1
ATOM 1437 O O . GLU A 1 187 ? -12.580 3.083 17.716 1.00 85.44 187 GLU A O 1
ATOM 1442 N N . ILE A 1 188 ? -12.443 1.707 19.492 1.00 84.19 188 ILE A N 1
ATOM 1443 C CA . ILE A 1 188 ? -11.396 0.838 18.933 1.00 84.19 188 ILE A CA 1
ATOM 1444 C C . ILE A 1 188 ? -11.874 0.173 17.634 1.00 84.19 188 ILE A C 1
ATOM 1446 O O . ILE A 1 188 ? -11.154 0.214 16.634 1.00 84.19 188 ILE A O 1
ATOM 1450 N N . GLU A 1 189 ? -13.089 -0.378 17.606 1.00 80.62 189 GLU A N 1
ATOM 1451 C CA . GLU A 1 189 ? -13.678 -0.995 16.406 1.00 80.62 189 GLU A CA 1
ATOM 1452 C C . GLU A 1 189 ? -13.823 0.017 15.252 1.00 80.62 189 GLU A C 1
ATOM 1454 O O . GLU A 1 189 ? -13.427 -0.260 14.115 1.00 80.62 189 GLU A O 1
ATOM 1459 N N . LEU A 1 190 ? -14.294 1.236 15.541 1.00 84.69 190 LEU A N 1
ATOM 1460 C CA . LEU A 1 190 ? -14.399 2.319 14.555 1.00 84.69 190 LEU A CA 1
ATOM 1461 C C . LEU A 1 190 ? -13.029 2.794 14.042 1.00 84.69 190 LEU A C 1
ATOM 1463 O O . LEU A 1 190 ? -12.896 3.145 12.865 1.00 84.69 190 LEU A O 1
ATOM 1467 N N . LEU A 1 191 ? -12.003 2.822 14.896 1.00 88.38 191 LEU A N 1
ATOM 1468 C CA . LEU A 1 191 ? -10.631 3.149 14.499 1.00 88.38 191 LEU A CA 1
ATOM 1469 C C . LEU A 1 191 ? -10.026 2.052 13.614 1.00 88.38 191 LEU A C 1
ATOM 1471 O O . LEU A 1 191 ? -9.412 2.375 12.595 1.00 88.38 191 LEU A O 1
ATOM 1475 N N . GLN A 1 192 ? -10.244 0.777 13.944 1.00 85.38 192 GLN A N 1
ATOM 1476 C CA . GLN A 1 192 ? -9.818 -0.358 13.121 1.00 85.38 192 GLN A CA 1
ATOM 1477 C C . GLN A 1 192 ? -10.496 -0.342 11.744 1.00 85.38 192 GLN A C 1
ATOM 1479 O O . GLN A 1 192 ? -9.811 -0.495 10.730 1.00 85.38 192 GLN A O 1
ATOM 1484 N N . GLN A 1 193 ? -11.805 -0.069 11.677 1.00 87.12 193 GLN A N 1
ATOM 1485 C CA . GLN A 1 193 ? -12.514 0.073 10.401 1.00 87.12 193 GLN A CA 1
ATOM 1486 C C . GLN A 1 193 ? -11.920 1.209 9.550 1.00 87.12 193 GLN A C 1
ATOM 1488 O O . GLN A 1 193 ? -11.590 0.995 8.381 1.00 87.12 193 GLN A O 1
ATOM 1493 N N . LYS A 1 194 ? -11.708 2.397 10.135 1.00 89.88 194 LYS A N 1
ATOM 1494 C CA . LYS A 1 194 ? -11.080 3.536 9.438 1.00 89.88 194 LYS A CA 1
ATOM 1495 C C . LYS A 1 194 ? -9.671 3.209 8.935 1.00 89.88 194 LYS A C 1
ATOM 1497 O O . LYS A 1 194 ? -9.310 3.622 7.835 1.00 89.88 194 LYS A O 1
ATOM 1502 N N . GLN A 1 195 ? -8.877 2.463 9.706 1.00 88.00 195 GLN A N 1
ATOM 1503 C CA . GLN A 1 195 ? -7.553 2.010 9.268 1.00 88.00 195 GLN A CA 1
ATOM 1504 C C . GLN A 1 195 ? -7.642 1.016 8.102 1.00 88.00 195 GLN A C 1
ATOM 1506 O O . GLN A 1 195 ? -6.905 1.169 7.129 1.00 88.00 195 GLN A O 1
ATOM 1511 N N . ALA A 1 196 ? -8.565 0.051 8.142 1.00 88.25 196 ALA A N 1
ATOM 1512 C CA . ALA A 1 196 ? -8.774 -0.901 7.051 1.00 88.25 196 ALA A CA 1
ATOM 1513 C C . ALA A 1 196 ? -9.217 -0.208 5.746 1.00 88.25 196 ALA A C 1
ATOM 1515 O O . ALA A 1 196 ? -8.704 -0.513 4.667 1.00 88.25 196 ALA A O 1
ATOM 1516 N N . GLU A 1 197 ? -10.119 0.773 5.837 1.00 90.44 197 GLU A N 1
ATOM 1517 C CA . GLU A 1 197 ? -10.537 1.608 4.703 1.00 90.44 197 GLU A CA 1
ATOM 1518 C C . GLU A 1 197 ? -9.373 2.447 4.148 1.00 90.44 197 GLU A C 1
ATOM 1520 O O . GLU A 1 197 ? -9.178 2.510 2.929 1.00 90.44 197 GLU A O 1
ATOM 1525 N N . ALA A 1 198 ? -8.548 3.031 5.024 1.00 90.38 198 ALA A N 1
ATOM 1526 C CA . ALA A 1 198 ? -7.361 3.784 4.627 1.00 90.38 198 ALA A CA 1
ATOM 1527 C C . ALA A 1 198 ? -6.326 2.901 3.904 1.00 90.38 198 ALA A C 1
ATOM 1529 O O . ALA A 1 198 ? -5.876 3.278 2.819 1.00 90.38 198 ALA A O 1
ATOM 1530 N N . ILE A 1 199 ? -6.003 1.715 4.436 1.00 90.81 199 ILE A N 1
ATOM 1531 C CA . ILE A 1 199 ? -5.087 0.743 3.807 1.00 90.81 199 ILE A CA 1
ATOM 1532 C C . ILE A 1 199 ? -5.584 0.383 2.404 1.00 90.81 199 ILE A C 1
ATOM 1534 O O . ILE A 1 199 ? -4.854 0.562 1.428 1.00 90.81 199 ILE A O 1
ATOM 1538 N N . LYS A 1 200 ? -6.860 0.004 2.278 1.00 92.06 200 LYS A N 1
ATOM 1539 C CA . LYS A 1 200 ? -7.485 -0.333 0.992 1.00 92.06 200 LYS A CA 1
ATOM 1540 C C . LYS A 1 200 ? -7.423 0.820 -0.019 1.00 92.06 200 LYS A C 1
ATOM 1542 O O . LYS A 1 200 ? -7.224 0.594 -1.212 1.00 92.06 200 LYS A O 1
ATOM 1547 N N . SER A 1 201 ? -7.565 2.069 0.437 1.00 91.81 201 SER A N 1
ATOM 1548 C CA . SER A 1 201 ? -7.422 3.246 -0.433 1.00 91.81 201 SER A CA 1
ATOM 1549 C C . SER A 1 201 ? -5.984 3.437 -0.943 1.00 91.81 201 SER A C 1
ATOM 1551 O O . SER A 1 201 ? -5.780 3.784 -2.111 1.00 91.81 201 SER A O 1
ATOM 1553 N N . VAL A 1 202 ? -4.983 3.152 -0.100 1.00 93.00 202 VAL A N 1
ATOM 1554 C CA . VAL A 1 202 ? -3.556 3.221 -0.449 1.00 93.00 202 VAL A CA 1
ATOM 1555 C C . VAL A 1 202 ? -3.182 2.119 -1.437 1.00 93.00 202 VAL A C 1
ATOM 1557 O O . VAL A 1 202 ? -2.494 2.406 -2.416 1.00 93.00 202 VAL A O 1
ATOM 1560 N N . GLU A 1 203 ? -3.672 0.893 -1.239 1.00 89.56 203 GLU A N 1
ATOM 1561 C CA . GLU A 1 203 ? -3.475 -0.234 -2.161 1.00 89.56 203 GLU A CA 1
ATOM 1562 C C . GLU A 1 203 ? -3.997 0.095 -3.566 1.00 89.56 203 GLU A C 1
ATOM 1564 O O . GLU A 1 203 ? -3.235 0.054 -4.532 1.00 89.56 203 GLU A O 1
ATOM 1569 N N . VAL A 1 204 ? -5.257 0.536 -3.683 1.00 91.81 204 VAL A N 1
ATOM 1570 C CA . VAL A 1 204 ? -5.864 0.927 -4.971 1.00 91.81 204 VAL A CA 1
ATOM 1571 C C . VAL A 1 204 ? -5.092 2.074 -5.638 1.00 91.81 204 VAL A C 1
ATOM 1573 O O . VAL A 1 204 ? -4.836 2.036 -6.845 1.00 91.81 204 VAL A O 1
ATOM 1576 N N . GLY A 1 205 ? -4.673 3.082 -4.865 1.00 92.31 205 GLY A N 1
ATOM 1577 C CA . GLY A 1 205 ? -3.863 4.192 -5.373 1.00 92.31 205 GLY A CA 1
ATOM 1578 C C . GLY A 1 205 ? -2.458 3.770 -5.828 1.00 92.31 205 GLY A C 1
ATOM 1579 O O . GLY A 1 205 ? -1.934 4.318 -6.804 1.00 92.31 205 GLY A O 1
ATOM 1580 N N . SER A 1 206 ? -1.855 2.789 -5.153 1.00 92.69 206 SER A N 1
ATOM 1581 C CA . SER A 1 206 ? -0.561 2.198 -5.510 1.00 92.69 206 SER A CA 1
ATOM 1582 C C . SER A 1 206 ? -0.659 1.401 -6.813 1.00 92.69 206 SER A C 1
ATOM 1584 O O . SER A 1 206 ? 0.084 1.672 -7.758 1.00 92.69 206 SER A O 1
ATOM 1586 N N . ASP A 1 207 ? -1.652 0.516 -6.919 1.00 93.38 207 ASP A N 1
ATOM 1587 C CA . ASP A 1 207 ? -1.948 -0.277 -8.116 1.00 93.38 207 ASP A CA 1
ATOM 1588 C C . ASP A 1 207 ? -2.178 0.601 -9.350 1.00 93.38 207 ASP A C 1
ATOM 1590 O O . ASP A 1 207 ? -1.656 0.331 -10.437 1.00 93.38 207 ASP A O 1
ATOM 1594 N N . GLN A 1 208 ? -2.935 1.690 -9.195 1.00 94.06 208 GLN A N 1
ATOM 1595 C CA . GLN A 1 208 ? -3.178 2.627 -10.287 1.00 94.06 208 GLN A CA 1
ATOM 1596 C C . GLN A 1 208 ? -1.882 3.321 -10.736 1.00 94.06 208 GLN A C 1
ATOM 1598 O O . GLN A 1 208 ? -1.631 3.418 -11.941 1.00 94.06 208 GLN A O 1
ATOM 1603 N N . LYS A 1 209 ? -1.021 3.746 -9.799 1.00 93.94 209 LYS A N 1
ATOM 1604 C CA . LYS A 1 209 ? 0.304 4.309 -10.121 1.00 93.94 209 LYS A CA 1
ATOM 1605 C C . LYS A 1 209 ? 1.211 3.283 -10.801 1.00 93.94 209 LYS A C 1
ATOM 1607 O O . LYS A 1 209 ? 1.837 3.617 -11.806 1.00 93.94 209 LYS A O 1
ATOM 1612 N N . ALA A 1 210 ? 1.239 2.039 -10.322 1.00 94.69 210 ALA A N 1
ATOM 1613 C CA . ALA A 1 210 ? 2.020 0.957 -10.917 1.00 94.69 210 ALA A CA 1
ATOM 1614 C C . ALA A 1 210 ? 1.600 0.685 -12.373 1.00 94.69 210 ALA A C 1
ATOM 1616 O O . ALA A 1 210 ? 2.454 0.598 -13.255 1.00 94.69 210 ALA A O 1
ATOM 1617 N N . ARG A 1 211 ? 0.289 0.655 -12.662 1.00 94.12 211 ARG A N 1
ATOM 1618 C CA . ARG A 1 211 ? -0.242 0.514 -14.034 1.00 94.12 211 ARG A CA 1
ATOM 1619 C C . ARG A 1 211 ? 0.142 1.688 -14.941 1.00 94.12 211 ARG A C 1
ATOM 1621 O O . ARG A 1 211 ? 0.486 1.469 -16.103 1.00 94.12 211 ARG A O 1
ATOM 1628 N N . VAL A 1 212 ? 0.112 2.923 -14.431 1.00 96.12 212 VAL A N 1
ATOM 1629 C CA . VAL A 1 212 ? 0.540 4.117 -15.186 1.00 96.12 212 VAL A CA 1
ATOM 1630 C C . VAL A 1 212 ? 2.037 4.060 -15.505 1.00 96.12 212 VAL A C 1
ATOM 1632 O O . VAL A 1 212 ? 2.412 4.267 -16.660 1.00 96.12 212 VAL A O 1
ATOM 1635 N N . LEU A 1 213 ? 2.881 3.721 -14.526 1.00 95.50 213 LEU A N 1
ATOM 1636 C CA . LEU A 1 213 ? 4.328 3.574 -14.718 1.00 95.50 213 LEU A CA 1
ATOM 1637 C C . LEU A 1 213 ? 4.661 2.445 -15.703 1.00 95.50 213 LEU A C 1
ATOM 1639 O O . LEU A 1 213 ? 5.457 2.650 -16.616 1.00 95.50 213 LEU A O 1
ATOM 1643 N N . ALA A 1 214 ? 4.004 1.286 -15.589 1.00 95.75 214 ALA A N 1
ATOM 1644 C CA . ALA A 1 214 ? 4.175 0.176 -16.527 1.00 95.75 214 ALA A CA 1
ATOM 1645 C C . ALA A 1 214 ? 3.847 0.591 -17.973 1.00 95.75 214 ALA A C 1
ATOM 1647 O O . ALA A 1 214 ? 4.613 0.297 -18.892 1.00 95.75 214 ALA A O 1
ATOM 1648 N N . LYS A 1 215 ? 2.757 1.347 -18.180 1.00 96.25 215 LYS A N 1
ATOM 1649 C CA . LYS A 1 215 ? 2.415 1.893 -19.501 1.00 96.25 215 LYS A CA 1
ATOM 1650 C C . LYS A 1 215 ? 3.480 2.872 -20.013 1.00 96.25 215 LYS A C 1
ATOM 1652 O O . LYS A 1 215 ? 3.898 2.758 -21.161 1.00 96.25 215 LYS A O 1
ATOM 1657 N N . GLN A 1 216 ? 3.952 3.791 -19.168 1.00 96.38 216 GLN A N 1
ATOM 1658 C CA . GLN A 1 216 ? 5.007 4.744 -19.535 1.00 96.38 216 GLN A CA 1
ATOM 1659 C C . GLN A 1 216 ? 6.317 4.044 -19.930 1.00 96.38 216 GLN A C 1
ATOM 1661 O O . GLN A 1 216 ? 6.950 4.456 -20.900 1.00 96.38 216 GLN A O 1
ATOM 1666 N N . ILE A 1 217 ? 6.700 2.969 -19.234 1.00 96.44 217 ILE A N 1
ATOM 1667 C CA . ILE A 1 217 ? 7.880 2.157 -19.570 1.00 96.44 217 ILE A CA 1
ATOM 1668 C C . ILE A 1 217 ? 7.729 1.529 -20.963 1.00 96.44 217 ILE A C 1
ATOM 1670 O O . ILE A 1 217 ? 8.631 1.672 -21.788 1.00 96.44 217 ILE A O 1
ATOM 1674 N N . VAL A 1 218 ? 6.580 0.911 -21.262 1.00 97.25 218 VAL A N 1
ATOM 1675 C CA . VAL A 1 218 ? 6.303 0.311 -22.582 1.00 97.25 218 VAL A CA 1
ATOM 1676 C C . VAL A 1 218 ? 6.300 1.367 -23.695 1.00 97.25 218 VAL A C 1
ATOM 1678 O O . VAL A 1 218 ? 6.876 1.146 -24.762 1.00 97.25 218 VAL A O 1
ATOM 1681 N N . ASP A 1 219 ? 5.698 2.534 -23.460 1.00 96.94 219 ASP A N 1
ATOM 1682 C CA . ASP A 1 219 ? 5.664 3.623 -24.444 1.00 96.94 219 ASP A CA 1
ATOM 1683 C C . ASP A 1 219 ? 7.069 4.215 -24.697 1.00 96.94 219 ASP A C 1
ATOM 1685 O O . ASP A 1 219 ? 7.400 4.571 -25.832 1.00 96.94 219 ASP A O 1
ATOM 1689 N N . LEU A 1 220 ? 7.929 4.283 -23.672 1.00 96.19 220 LEU A N 1
ATOM 1690 C CA . LEU A 1 220 ? 9.336 4.683 -23.811 1.00 96.19 220 LEU A CA 1
ATOM 1691 C C . LEU A 1 220 ? 10.178 3.629 -24.544 1.00 96.19 220 LEU A C 1
ATOM 1693 O O . LEU A 1 220 ? 11.002 3.998 -25.383 1.00 96.19 220 LEU A O 1
ATOM 1697 N N . GLN A 1 221 ? 9.957 2.337 -24.281 1.00 95.94 221 GLN A N 1
ATOM 1698 C CA . GLN A 1 221 ? 10.615 1.239 -25.000 1.00 95.94 221 GLN A CA 1
ATOM 1699 C C . GLN A 1 221 ? 10.294 1.293 -26.498 1.00 95.94 221 GLN A C 1
ATOM 1701 O O . GLN A 1 221 ? 11.217 1.376 -27.306 1.00 95.94 221 GLN A O 1
ATOM 1706 N N . LYS A 1 222 ? 9.012 1.403 -26.871 1.00 96.50 222 LYS A N 1
ATOM 1707 C CA . LYS A 1 222 ? 8.586 1.543 -28.277 1.00 96.50 222 LYS A CA 1
ATOM 1708 C C . LYS A 1 222 ? 9.195 2.765 -28.968 1.00 96.50 222 LYS A C 1
ATOM 1710 O O . LYS A 1 222 ? 9.650 2.672 -30.107 1.00 96.50 222 LYS A O 1
ATOM 1715 N N . LYS A 1 223 ? 9.244 3.919 -28.287 1.00 96.38 223 LYS A N 1
ATOM 1716 C CA . LYS A 1 223 ? 9.905 5.128 -28.816 1.00 96.38 223 LYS A CA 1
ATOM 1717 C C . LYS A 1 223 ? 11.401 4.907 -29.046 1.00 96.38 223 LYS A C 1
ATOM 1719 O O . LYS A 1 223 ? 11.926 5.341 -30.069 1.00 96.38 223 LYS A O 1
ATOM 1724 N N . ARG A 1 224 ? 12.083 4.222 -28.121 1.00 95.75 224 ARG A N 1
ATOM 1725 C CA . ARG A 1 224 ? 13.507 3.881 -28.245 1.00 95.75 224 ARG A CA 1
ATOM 1726 C C . ARG A 1 224 ? 13.757 2.922 -29.410 1.00 95.75 224 ARG A C 1
ATOM 1728 O O . ARG A 1 224 ? 14.680 3.161 -30.179 1.00 95.75 224 ARG A O 1
ATOM 1735 N N . GLU A 1 225 ? 12.943 1.881 -29.557 1.00 95.50 225 GLU A N 1
ATOM 1736 C CA . GLU A 1 225 ? 13.027 0.911 -30.658 1.00 95.50 225 GLU A CA 1
ATOM 1737 C C . GLU A 1 225 ? 12.855 1.593 -32.020 1.00 95.50 225 GLU A C 1
ATOM 1739 O O . GLU A 1 225 ? 13.717 1.454 -32.886 1.00 95.50 225 GLU A O 1
ATOM 1744 N N . ALA A 1 226 ? 11.811 2.415 -32.179 1.00 95.50 226 ALA A N 1
ATOM 1745 C CA . ALA A 1 226 ? 11.577 3.180 -33.404 1.00 95.50 226 ALA A CA 1
ATOM 1746 C C . ALA A 1 226 ? 12.741 4.134 -33.736 1.00 95.50 226 ALA A C 1
ATOM 1748 O O . ALA A 1 226 ? 13.156 4.236 -34.890 1.00 95.50 226 ALA A O 1
ATOM 1749 N N . HIS A 1 227 ? 13.311 4.800 -32.726 1.00 95.06 227 HIS A N 1
ATOM 1750 C CA . HIS A 1 227 ? 14.463 5.687 -32.898 1.00 95.06 227 HIS A CA 1
ATOM 1751 C C . HIS A 1 227 ? 15.738 4.928 -33.310 1.00 95.06 227 HIS A C 1
ATOM 1753 O O . HIS A 1 227 ? 16.456 5.367 -34.207 1.00 95.06 227 HIS A O 1
ATOM 1759 N N . VAL A 1 228 ? 16.011 3.767 -32.700 1.00 95.81 228 VAL A N 1
ATOM 1760 C CA . VAL A 1 228 ? 17.154 2.910 -33.065 1.00 95.81 228 VAL A CA 1
ATOM 1761 C C . VAL A 1 228 ? 17.000 2.365 -34.487 1.00 95.81 228 VAL A C 1
ATOM 1763 O O . VAL A 1 228 ? 17.956 2.436 -35.257 1.00 95.81 228 VAL A O 1
ATOM 1766 N N . ALA A 1 229 ? 15.805 1.903 -34.867 1.00 95.00 229 ALA A N 1
ATOM 1767 C CA . ALA A 1 229 ? 15.519 1.454 -36.229 1.00 95.00 229 ALA A CA 1
ATOM 1768 C C . ALA A 1 229 ? 15.710 2.584 -37.261 1.00 95.00 229 ALA A C 1
ATOM 1770 O O . ALA A 1 229 ? 16.300 2.364 -38.319 1.00 95.00 229 ALA A O 1
ATOM 1771 N N . GLY A 1 230 ? 15.287 3.812 -36.933 1.00 96.25 230 GLY A N 1
ATOM 1772 C CA . GLY A 1 230 ? 15.525 4.999 -37.759 1.00 96.25 230 GLY A CA 1
ATOM 1773 C C . GLY A 1 230 ? 17.014 5.286 -37.982 1.00 96.25 230 GLY A C 1
ATOM 1774 O O . GLY A 1 230 ? 17.437 5.466 -39.124 1.00 96.25 230 GLY A O 1
ATOM 1775 N N . ILE A 1 231 ? 17.825 5.252 -36.917 1.00 95.94 231 ILE A N 1
ATOM 1776 C CA . ILE A 1 231 ? 19.288 5.428 -37.005 1.00 95.94 231 ILE A CA 1
ATOM 1777 C C . ILE A 1 231 ? 19.937 4.319 -37.843 1.00 95.94 231 ILE A C 1
ATOM 1779 O O . ILE A 1 231 ? 20.787 4.609 -38.683 1.00 95.94 231 ILE A O 1
ATOM 1783 N N . GLN A 1 232 ? 19.547 3.057 -37.638 1.00 95.00 232 GLN A N 1
ATOM 1784 C CA . GLN A 1 232 ? 20.079 1.929 -38.410 1.00 95.00 232 GLN A CA 1
ATOM 1785 C C . GLN A 1 232 ? 19.751 2.056 -39.903 1.00 95.00 232 GLN A C 1
ATOM 1787 O O . GLN A 1 232 ? 20.613 1.780 -40.738 1.00 95.00 232 GLN A O 1
ATOM 1792 N N . SER A 1 233 ? 18.545 2.519 -40.241 1.00 95.88 233 SER A N 1
ATOM 1793 C CA . SER A 1 233 ? 18.129 2.772 -41.624 1.00 95.88 233 SER A CA 1
ATOM 1794 C C . SER A 1 233 ? 18.951 3.892 -42.280 1.00 95.88 233 SER A C 1
ATOM 1796 O O . SER A 1 233 ? 19.544 3.667 -43.336 1.00 95.88 233 SER A O 1
ATOM 1798 N N . ASP A 1 234 ? 19.086 5.059 -41.630 1.00 96.69 234 ASP A N 1
ATOM 1799 C CA . ASP A 1 234 ? 19.890 6.181 -42.154 1.00 96.69 234 ASP A CA 1
ATOM 1800 C C . ASP A 1 234 ? 21.370 5.796 -42.313 1.00 96.69 234 ASP A C 1
ATOM 1802 O O . ASP A 1 234 ? 21.982 6.053 -43.351 1.00 96.69 234 ASP A O 1
ATOM 1806 N N . LEU A 1 235 ? 21.949 5.104 -41.326 1.00 95.81 235 LEU A N 1
ATOM 1807 C CA . LEU A 1 235 ? 23.333 4.636 -41.403 1.00 95.81 235 LEU A CA 1
ATOM 1808 C C . LEU A 1 235 ? 23.535 3.635 -42.552 1.00 95.81 235 LEU A C 1
ATOM 1810 O O . LEU A 1 235 ? 24.517 3.744 -43.286 1.00 95.81 235 LEU A O 1
ATOM 1814 N N . THR A 1 236 ? 22.599 2.703 -42.748 1.00 96.00 236 THR A N 1
ATOM 1815 C CA . THR A 1 236 ? 22.653 1.728 -43.851 1.00 96.00 236 THR A CA 1
ATOM 1816 C C . THR A 1 236 ? 22.584 2.429 -45.208 1.00 96.00 236 THR A C 1
ATOM 1818 O O . THR A 1 236 ? 23.426 2.172 -46.070 1.00 96.00 236 THR A O 1
ATOM 1821 N N . ALA A 1 237 ? 21.656 3.376 -45.377 1.00 96.50 237 ALA A N 1
ATOM 1822 C CA . ALA A 1 237 ? 21.520 4.162 -46.602 1.00 96.50 237 ALA A CA 1
ATOM 1823 C C . ALA A 1 237 ? 22.781 4.997 -46.903 1.00 96.50 237 ALA A C 1
ATOM 1825 O O . ALA A 1 237 ? 23.245 5.037 -48.045 1.00 96.50 237 ALA A O 1
ATOM 1826 N N . ARG A 1 238 ? 23.397 5.610 -45.880 1.00 96.19 238 ARG A N 1
ATOM 1827 C CA . ARG A 1 238 ? 24.675 6.335 -46.015 1.00 96.19 238 ARG A CA 1
ATOM 1828 C C . ARG A 1 238 ? 25.829 5.424 -46.423 1.00 96.19 238 ARG A C 1
ATOM 1830 O O . ARG A 1 238 ? 26.618 5.809 -47.283 1.00 96.19 238 ARG A O 1
ATOM 1837 N N . ILE A 1 239 ? 25.940 4.236 -45.823 1.00 96.31 239 ILE A N 1
ATOM 1838 C CA . ILE A 1 239 ? 26.987 3.261 -46.161 1.00 96.31 239 ILE A CA 1
ATOM 1839 C C . ILE A 1 239 ? 26.829 2.803 -47.614 1.00 96.31 239 ILE A C 1
ATOM 1841 O O . ILE A 1 239 ? 27.797 2.864 -48.367 1.00 96.31 239 ILE A O 1
ATOM 1845 N N . GLN A 1 240 ? 25.615 2.435 -48.035 1.00 95.50 240 GLN A N 1
ATOM 1846 C CA . GLN A 1 240 ? 25.324 2.040 -49.418 1.00 95.50 240 GLN A CA 1
ATOM 1847 C C . GLN A 1 240 ? 25.629 3.169 -50.416 1.00 95.50 240 GLN A C 1
ATOM 1849 O O . GLN A 1 240 ? 26.328 2.949 -51.404 1.00 95.50 240 GLN A O 1
ATOM 1854 N N . GLY A 1 241 ? 25.188 4.399 -50.129 1.00 96.81 241 GLY A N 1
ATOM 1855 C CA . GLY A 1 241 ? 25.462 5.564 -50.975 1.00 96.81 241 GLY A CA 1
ATOM 1856 C C . GLY A 1 241 ? 26.952 5.912 -51.079 1.00 96.81 241 GLY A C 1
ATOM 1857 O O . GLY A 1 241 ? 27.421 6.308 -52.146 1.00 96.81 241 GLY A O 1
ATOM 1858 N N . ASN A 1 242 ? 27.722 5.732 -50.003 1.00 96.44 242 ASN A N 1
ATOM 1859 C CA . ASN A 1 242 ? 29.176 5.899 -50.034 1.00 96.44 242 ASN A CA 1
ATOM 1860 C C . ASN A 1 242 ? 29.872 4.762 -50.796 1.00 96.44 242 ASN A C 1
ATOM 1862 O O . ASN A 1 242 ? 30.804 5.031 -51.548 1.00 96.44 242 ASN A O 1
ATOM 1866 N N . MET A 1 243 ? 29.406 3.519 -50.656 1.00 95.44 243 MET A N 1
ATOM 1867 C CA . MET A 1 243 ? 29.960 2.363 -51.365 1.00 95.44 243 MET A CA 1
ATOM 1868 C C . MET A 1 243 ? 29.805 2.506 -52.885 1.00 95.44 243 MET A C 1
ATOM 1870 O O . MET A 1 243 ? 30.793 2.385 -53.601 1.00 95.44 243 MET A O 1
ATOM 1874 N N . ALA A 1 244 ? 28.624 2.912 -53.364 1.00 96.00 244 ALA A N 1
ATOM 1875 C CA . ALA A 1 244 ? 28.386 3.195 -54.784 1.00 96.00 244 ALA A CA 1
ATOM 1876 C C . ALA A 1 244 ? 29.267 4.343 -55.333 1.00 96.00 244 ALA A C 1
ATOM 1878 O O . ALA A 1 244 ? 29.693 4.323 -56.488 1.00 96.00 244 ALA A O 1
ATOM 1879 N N . ARG A 1 245 ? 29.585 5.352 -54.506 1.00 96.69 245 ARG A N 1
ATOM 1880 C CA . ARG A 1 245 ? 30.527 6.429 -54.875 1.00 96.69 245 ARG A CA 1
ATOM 1881 C C . ARG A 1 245 ? 31.969 5.937 -54.966 1.00 96.69 245 ARG A C 1
ATOM 1883 O O . ARG A 1 245 ? 32.690 6.372 -55.862 1.00 96.69 245 ARG A O 1
ATOM 1890 N N . ILE A 1 246 ? 32.388 5.054 -54.058 1.00 95.75 246 ILE A N 1
ATOM 1891 C CA . ILE A 1 246 ? 33.715 4.425 -54.092 1.00 95.75 246 ILE A CA 1
ATOM 1892 C C . ILE A 1 246 ? 33.841 3.570 -55.355 1.00 95.75 246 ILE A C 1
ATOM 1894 O O . ILE A 1 246 ? 34.778 3.778 -56.115 1.00 95.75 246 ILE A O 1
ATOM 1898 N N . GLU A 1 247 ? 32.861 2.711 -55.638 1.00 95.31 247 GLU A N 1
ATOM 1899 C CA . GLU A 1 247 ? 32.808 1.876 -56.847 1.00 95.31 247 GLU A CA 1
ATOM 1900 C C . GLU A 1 247 ? 32.891 2.719 -58.132 1.00 95.31 247 GLU A C 1
ATOM 1902 O O . GLU A 1 247 ? 33.752 2.487 -58.978 1.00 95.31 247 GLU A O 1
ATOM 1907 N N . SER A 1 248 ? 32.093 3.789 -58.240 1.00 94.81 248 SER A N 1
ATOM 1908 C CA . SER A 1 248 ? 32.174 4.722 -59.374 1.00 94.81 248 SER A CA 1
ATOM 1909 C C . SER A 1 248 ? 33.534 5.427 -59.490 1.00 94.81 248 SER A C 1
ATOM 1911 O O . SER A 1 248 ? 33.963 5.745 -60.600 1.00 94.81 248 SER A O 1
ATOM 1913 N N . THR A 1 249 ? 34.222 5.670 -58.371 1.00 94.56 249 THR A N 1
ATOM 1914 C CA . THR A 1 249 ? 35.564 6.275 -58.364 1.00 94.56 249 THR A CA 1
ATOM 1915 C C . THR A 1 249 ? 36.634 5.265 -58.777 1.00 94.56 249 THR A C 1
ATOM 1917 O O . THR A 1 249 ? 37.532 5.627 -59.532 1.00 94.56 249 THR A O 1
ATOM 1920 N N . MET A 1 250 ? 36.516 4.005 -58.343 1.00 93.62 250 MET A N 1
ATOM 1921 C CA . MET A 1 250 ? 37.408 2.911 -58.742 1.00 93.62 250 MET A CA 1
ATOM 1922 C C . MET A 1 250 ? 37.303 2.631 -60.241 1.00 93.62 250 MET A C 1
ATOM 1924 O O . MET A 1 250 ? 38.316 2.709 -60.923 1.00 93.62 250 MET A O 1
ATOM 1928 N N . ASN A 1 251 ? 36.088 2.473 -60.778 1.00 94.75 251 ASN A N 1
ATOM 1929 C CA . ASN A 1 251 ? 35.881 2.255 -62.216 1.00 94.75 251 ASN A CA 1
ATOM 1930 C C . ASN A 1 251 ? 36.506 3.381 -63.066 1.00 94.75 251 ASN A C 1
ATOM 1932 O O . ASN A 1 251 ? 37.125 3.123 -64.093 1.00 94.75 251 ASN A O 1
ATOM 1936 N N . ARG A 1 252 ? 36.410 4.639 -62.609 1.00 94.75 252 ARG A N 1
ATOM 1937 C CA . ARG A 1 252 ? 37.069 5.788 -63.258 1.00 94.75 252 ARG A CA 1
ATOM 1938 C C . ARG A 1 252 ? 38.595 5.778 -63.123 1.00 94.75 252 ARG A C 1
ATOM 1940 O O . ARG A 1 252 ? 39.268 6.363 -63.967 1.00 94.75 252 ARG A O 1
ATOM 1947 N N . SER A 1 253 ? 39.140 5.183 -62.063 1.00 95.00 253 SER A N 1
ATOM 1948 C CA . SER A 1 253 ? 40.584 4.962 -61.930 1.00 95.00 253 SER A CA 1
ATOM 1949 C C . SER A 1 253 ? 41.045 3.924 -62.946 1.00 95.00 253 SER A C 1
ATOM 1951 O O . SER A 1 253 ? 41.948 4.216 -63.719 1.00 95.00 253 SER A O 1
ATOM 1953 N N . ASP A 1 254 ? 40.351 2.787 -63.034 1.00 93.81 254 ASP A N 1
ATOM 1954 C CA . ASP A 1 254 ? 40.665 1.709 -63.977 1.00 93.81 254 ASP A CA 1
ATOM 1955 C C . ASP A 1 254 ? 40.580 2.189 -65.443 1.00 93.81 254 ASP A C 1
ATOM 1957 O O . ASP A 1 254 ? 41.444 1.876 -66.266 1.00 93.81 254 ASP A O 1
ATOM 1961 N N . GLU A 1 255 ? 39.577 3.014 -65.776 1.00 93.94 255 GLU A N 1
ATOM 1962 C CA . GLU A 1 255 ? 39.461 3.686 -67.080 1.00 93.94 255 GLU A CA 1
ATOM 1963 C C . GLU A 1 255 ? 40.644 4.628 -67.368 1.00 93.94 255 GLU A C 1
ATOM 1965 O O . GLU A 1 255 ? 41.175 4.630 -68.485 1.00 93.94 255 GLU A O 1
ATOM 1970 N N . ASN A 1 256 ? 41.076 5.416 -66.376 1.00 94.56 256 ASN A N 1
ATOM 1971 C CA . ASN A 1 256 ? 42.225 6.315 -66.506 1.00 94.56 256 ASN A CA 1
ATOM 1972 C C . ASN A 1 256 ? 43.539 5.540 -66.648 1.00 94.56 256 ASN A C 1
ATOM 1974 O O . ASN A 1 256 ? 44.345 5.889 -67.507 1.00 94.56 256 ASN A O 1
ATOM 1978 N N . ASP A 1 257 ? 43.746 4.479 -65.870 1.00 95.06 257 ASP A N 1
ATOM 1979 C CA . ASP A 1 257 ? 44.945 3.641 -65.934 1.00 95.06 257 ASP A CA 1
ATOM 1980 C C . ASP A 1 257 ? 45.039 2.932 -67.297 1.00 95.06 257 ASP A C 1
ATOM 1982 O O . ASP A 1 257 ? 46.094 2.936 -67.940 1.00 95.06 257 ASP A O 1
ATOM 1986 N N . ALA A 1 258 ? 43.913 2.435 -67.822 1.00 94.69 258 ALA A N 1
ATOM 1987 C CA . ALA A 1 258 ? 43.832 1.897 -69.179 1.00 94.69 258 ALA A CA 1
ATOM 1988 C C . ALA A 1 258 ? 44.112 2.957 -70.265 1.00 94.69 258 ALA A C 1
ATOM 1990 O O . ALA A 1 258 ? 44.742 2.652 -71.283 1.00 94.69 258 ALA A O 1
ATOM 1991 N N . LEU A 1 259 ? 43.670 4.206 -70.074 1.00 95.88 259 LEU A N 1
ATOM 1992 C CA . LEU A 1 259 ? 43.972 5.320 -70.979 1.00 95.88 259 LEU A CA 1
ATOM 1993 C C . LEU A 1 259 ? 45.456 5.704 -70.920 1.00 95.88 259 LEU A C 1
ATOM 1995 O O . LEU A 1 259 ? 46.079 5.884 -71.966 1.00 95.88 259 LEU A O 1
ATOM 1999 N N . HIS A 1 260 ? 46.035 5.782 -69.721 1.00 94.00 260 HIS A N 1
ATOM 2000 C CA . HIS A 1 260 ? 47.448 6.081 -69.500 1.00 94.00 260 HIS A CA 1
ATOM 2001 C C . HIS A 1 260 ? 48.343 5.016 -70.141 1.00 94.00 260 HIS A C 1
ATOM 2003 O O . HIS A 1 260 ? 49.287 5.373 -70.846 1.00 94.00 260 HIS A O 1
ATOM 2009 N N . GLN A 1 261 ? 48.014 3.728 -69.988 1.00 95.25 261 GLN A N 1
ATOM 2010 C CA . GLN A 1 261 ? 48.757 2.646 -70.635 1.00 95.25 261 GLN A CA 1
ATOM 2011 C C . GLN A 1 261 ? 48.725 2.769 -72.166 1.00 95.25 261 GLN A C 1
ATOM 2013 O O . GLN A 1 261 ? 49.777 2.727 -72.800 1.00 95.25 261 GLN A O 1
ATOM 2018 N N . ARG A 1 262 ? 47.553 3.025 -72.768 1.00 95.62 262 ARG A N 1
ATOM 2019 C CA . ARG A 1 262 ? 47.444 3.265 -74.222 1.00 95.62 262 ARG A CA 1
ATOM 2020 C C . ARG A 1 262 ? 48.284 4.458 -74.681 1.00 95.62 262 ARG A C 1
ATOM 2022 O O . ARG A 1 262 ? 48.902 4.390 -75.741 1.00 95.62 262 ARG A O 1
ATOM 2029 N N . LEU A 1 263 ? 48.317 5.539 -73.899 1.00 95.94 263 LEU A N 1
ATOM 2030 C CA . LEU A 1 263 ? 49.108 6.729 -74.220 1.00 95.94 263 LEU A CA 1
ATOM 2031 C C . LEU A 1 263 ? 50.617 6.435 -74.169 1.00 95.94 263 LEU A C 1
ATOM 2033 O O . LEU A 1 263 ? 51.365 6.896 -75.031 1.00 95.94 263 LEU A O 1
ATOM 2037 N N . ILE A 1 264 ? 51.059 5.647 -73.183 1.00 95.56 264 ILE A N 1
ATOM 2038 C CA . ILE A 1 264 ? 52.444 5.171 -73.063 1.00 95.56 264 ILE A CA 1
ATOM 2039 C C . ILE A 1 264 ? 52.810 4.306 -74.274 1.00 95.56 264 ILE A C 1
ATOM 2041 O O . ILE A 1 264 ? 53.838 4.561 -74.904 1.00 95.56 264 ILE A O 1
ATOM 2045 N N . ASP A 1 265 ? 51.963 3.344 -74.642 1.00 95.31 265 ASP A N 1
ATOM 2046 C CA . ASP A 1 265 ? 52.185 2.465 -75.794 1.00 95.31 265 ASP A CA 1
ATOM 2047 C C . ASP A 1 265 ? 52.279 3.273 -77.105 1.00 95.31 265 ASP A C 1
ATOM 2049 O O . ASP A 1 265 ? 53.175 3.044 -77.923 1.00 95.31 265 ASP A O 1
ATOM 2053 N N . GLU A 1 266 ? 51.410 4.274 -77.297 1.00 95.75 266 GLU A N 1
ATOM 2054 C CA . GLU A 1 266 ? 51.453 5.154 -78.471 1.00 95.75 266 GLU A CA 1
ATOM 2055 C C . GLU A 1 266 ? 52.734 6.008 -78.505 1.00 95.75 266 GLU A C 1
ATOM 2057 O O . GLU A 1 266 ? 53.378 6.128 -79.552 1.00 95.75 266 GLU A O 1
ATOM 2062 N N . LEU A 1 267 ? 53.153 6.571 -77.367 1.00 94.69 267 LEU A N 1
ATOM 2063 C CA . LEU A 1 267 ? 54.400 7.335 -77.260 1.00 94.69 267 LEU A CA 1
ATOM 2064 C C . LEU A 1 267 ? 55.631 6.460 -77.535 1.00 94.69 267 LEU A C 1
ATOM 2066 O O . LEU A 1 267 ? 56.547 6.901 -78.238 1.00 94.69 267 LEU A O 1
ATOM 2070 N N . GLN A 1 268 ? 55.647 5.212 -77.060 1.00 95.38 268 GLN A N 1
ATOM 2071 C CA . GLN A 1 268 ? 56.701 4.245 -77.376 1.00 95.38 268 GLN A CA 1
ATOM 2072 C C . GLN A 1 268 ? 56.742 3.929 -78.878 1.00 95.38 268 GLN A C 1
ATOM 2074 O O . GLN A 1 268 ? 57.817 3.971 -79.481 1.00 95.38 268 GLN A O 1
ATOM 2079 N N . GLN A 1 269 ? 55.590 3.691 -79.515 1.00 95.25 269 GLN A N 1
ATOM 2080 C CA . GLN A 1 269 ? 55.509 3.455 -80.963 1.00 95.25 269 GLN A CA 1
ATOM 2081 C C . GLN A 1 269 ? 55.983 4.666 -81.779 1.00 95.25 269 GLN A C 1
ATOM 2083 O O . GLN A 1 269 ? 56.779 4.507 -82.708 1.00 95.25 269 GLN A O 1
ATOM 2088 N N . ARG A 1 270 ? 55.554 5.884 -81.416 1.00 95.31 270 ARG A N 1
ATOM 2089 C CA . ARG A 1 270 ? 56.010 7.138 -82.045 1.00 95.31 270 ARG A CA 1
ATOM 2090 C C . ARG A 1 270 ? 57.523 7.319 -81.898 1.00 95.31 270 ARG A C 1
ATOM 2092 O O . ARG A 1 270 ? 58.190 7.630 -82.880 1.00 95.31 270 ARG A O 1
ATOM 2099 N N . THR A 1 271 ? 58.076 7.049 -80.715 1.00 94.19 271 THR A N 1
ATOM 2100 C CA . THR A 1 271 ? 59.524 7.128 -80.446 1.00 94.19 271 THR A CA 1
ATOM 2101 C C . THR A 1 271 ? 60.304 6.102 -81.273 1.00 94.19 271 THR A C 1
ATOM 2103 O O . THR A 1 271 ? 61.290 6.442 -81.924 1.00 94.19 271 THR A O 1
ATOM 2106 N N . ALA A 1 272 ? 59.834 4.853 -81.333 1.00 93.56 272 ALA A N 1
ATOM 2107 C CA . ALA A 1 272 ? 60.444 3.807 -82.150 1.00 93.56 272 ALA A CA 1
ATOM 2108 C C . ALA A 1 272 ? 60.388 4.122 -83.657 1.00 93.56 272 ALA A C 1
ATOM 2110 O O . ALA A 1 272 ? 61.319 3.781 -84.391 1.00 93.56 272 ALA A O 1
ATOM 2111 N N . LYS A 1 273 ? 59.323 4.788 -84.126 1.00 95.25 273 LYS A N 1
ATOM 2112 C CA . LYS A 1 273 ? 59.210 5.279 -85.504 1.00 95.25 273 LYS A CA 1
ATOM 2113 C C . LYS A 1 273 ? 60.212 6.407 -85.783 1.00 95.25 273 LYS A C 1
ATOM 2115 O O . LYS A 1 273 ? 60.987 6.276 -86.725 1.00 95.25 273 LYS A O 1
ATOM 2120 N N . LEU A 1 274 ? 60.258 7.442 -84.941 1.00 93.25 274 LEU A N 1
ATOM 2121 C CA . LEU A 1 274 ? 61.197 8.564 -85.083 1.00 93.25 274 LEU A CA 1
ATOM 2122 C C . LEU A 1 274 ? 62.661 8.097 -85.071 1.00 93.25 274 LEU A C 1
ATOM 2124 O O . LEU A 1 274 ? 63.448 8.524 -85.909 1.00 93.25 274 LEU A O 1
ATOM 2128 N N . ASN A 1 275 ? 63.018 7.152 -84.196 1.00 92.75 275 ASN A N 1
ATOM 2129 C CA . ASN A 1 275 ? 64.367 6.578 -84.161 1.00 92.75 275 ASN A CA 1
ATOM 2130 C C . ASN A 1 275 ? 64.722 5.836 -85.464 1.00 92.75 275 ASN A C 1
ATOM 2132 O O . ASN A 1 275 ? 65.852 5.942 -85.945 1.00 92.75 275 ASN A O 1
ATOM 2136 N N . LYS A 1 276 ? 63.768 5.113 -86.071 1.00 93.19 276 LYS A N 1
ATOM 2137 C CA . LYS A 1 276 ? 63.959 4.473 -87.387 1.00 93.19 276 LYS A CA 1
ATOM 2138 C C . LYS A 1 276 ? 64.130 5.507 -88.500 1.00 93.19 276 LYS A C 1
ATOM 2140 O O . LYS A 1 276 ? 65.030 5.347 -89.319 1.00 93.19 276 LYS A O 1
ATOM 2145 N N . GLU A 1 277 ? 63.307 6.554 -88.514 1.00 92.75 277 GLU A N 1
ATOM 2146 C CA . GLU A 1 277 ? 63.378 7.643 -89.500 1.00 92.75 277 GLU A CA 1
ATOM 2147 C C . GLU A 1 277 ? 64.711 8.407 -89.393 1.00 92.75 277 GLU A C 1
ATOM 2149 O O . GLU A 1 277 ? 65.390 8.577 -90.404 1.00 92.75 277 GLU A O 1
ATOM 2154 N N . SER A 1 278 ? 65.162 8.742 -88.177 1.00 91.56 278 SER A N 1
ATOM 2155 C CA . SER A 1 278 ? 66.484 9.343 -87.928 1.00 91.56 278 SER A CA 1
ATOM 2156 C C . SER A 1 278 ? 67.619 8.436 -88.408 1.00 91.56 278 SER A C 1
ATOM 2158 O O . SER A 1 278 ? 68.481 8.878 -89.159 1.00 91.56 278 SER A O 1
ATOM 2160 N N . THR A 1 279 ? 67.584 7.138 -88.077 1.00 92.31 279 THR A N 1
ATOM 2161 C CA . THR A 1 279 ? 68.613 6.177 -88.524 1.00 92.31 279 THR A CA 1
ATOM 2162 C C . THR A 1 279 ? 68.662 6.064 -90.055 1.00 92.31 279 THR A C 1
ATOM 2164 O O . THR A 1 279 ? 69.738 5.959 -90.644 1.00 92.31 279 THR A O 1
ATOM 2167 N N . GLN A 1 280 ? 67.507 6.102 -90.730 1.00 91.06 280 GLN A N 1
ATOM 2168 C CA . GLN A 1 280 ? 67.438 6.133 -92.195 1.00 91.06 280 GLN A CA 1
ATOM 2169 C C . GLN A 1 280 ? 67.996 7.442 -92.769 1.00 91.06 280 GLN A C 1
ATOM 2171 O O . GLN A 1 280 ? 68.706 7.408 -93.775 1.00 91.06 280 GLN A O 1
ATOM 2176 N N . GLN A 1 281 ? 67.722 8.579 -92.129 1.00 91.69 281 GLN A N 1
ATOM 2177 C CA . GLN A 1 281 ? 68.265 9.880 -92.516 1.00 91.69 281 GLN A CA 1
ATOM 2178 C C . GLN A 1 281 ? 69.794 9.930 -92.357 1.00 91.69 281 GLN A C 1
ATOM 2180 O O . GLN A 1 281 ? 70.481 10.361 -93.283 1.00 91.69 281 GLN A O 1
ATOM 2185 N N . ASP A 1 282 ? 70.337 9.405 -91.257 1.00 91.06 282 ASP A N 1
ATOM 2186 C CA . ASP A 1 282 ? 71.782 9.298 -91.021 1.00 91.06 282 ASP A CA 1
ATOM 2187 C C . ASP A 1 282 ? 72.464 8.383 -92.053 1.00 91.06 282 ASP A C 1
ATOM 2189 O O . ASP A 1 282 ? 73.523 8.716 -92.592 1.00 91.06 282 ASP A O 1
ATOM 2193 N N . LEU A 1 283 ? 71.833 7.255 -92.407 1.00 91.06 283 LEU A N 1
ATOM 2194 C CA . LEU A 1 283 ? 72.298 6.370 -93.482 1.00 91.06 283 LEU A CA 1
ATOM 2195 C C . LEU A 1 283 ? 72.285 7.064 -94.854 1.00 91.06 283 LEU A C 1
ATOM 2197 O O . LEU A 1 283 ? 73.227 6.900 -95.633 1.00 91.06 283 LEU A O 1
ATOM 2201 N N . LEU A 1 284 ? 71.248 7.846 -95.167 1.00 91.31 284 LEU A N 1
ATOM 2202 C CA . LEU A 1 284 ? 71.167 8.624 -96.408 1.00 91.31 284 LEU A CA 1
ATOM 2203 C C . LEU A 1 284 ? 72.260 9.699 -96.471 1.00 91.31 284 LEU A C 1
ATOM 2205 O O . LEU A 1 284 ? 72.964 9.785 -97.478 1.00 91.31 284 LEU A O 1
ATOM 2209 N N . LEU A 1 285 ? 72.451 10.462 -95.391 1.00 90.50 285 LEU A N 1
ATOM 2210 C CA . LEU A 1 285 ? 73.504 11.477 -95.278 1.00 90.50 285 LEU A CA 1
ATOM 2211 C C . LEU A 1 285 ? 74.901 10.852 -95.388 1.00 90.50 285 LEU A C 1
ATOM 2213 O O . LEU A 1 285 ? 75.734 11.339 -96.150 1.00 90.50 285 LEU A O 1
ATOM 2217 N N . SER A 1 286 ? 75.148 9.729 -94.710 1.00 91.00 286 SER A N 1
ATOM 2218 C CA . SER A 1 286 ? 76.409 8.982 -94.797 1.00 91.00 286 SER A CA 1
ATOM 2219 C C . SER A 1 286 ? 76.702 8.506 -96.228 1.00 91.00 286 SER A C 1
ATOM 2221 O O . SER A 1 286 ? 77.802 8.712 -96.747 1.00 91.00 286 SER A O 1
ATOM 2223 N N . ASN A 1 287 ? 75.697 7.966 -96.929 1.00 90.25 287 ASN A N 1
ATOM 2224 C CA . ASN A 1 287 ? 75.817 7.578 -98.337 1.00 90.25 287 ASN A CA 1
ATOM 2225 C C . ASN A 1 287 ? 76.068 8.782 -99.265 1.00 90.25 287 ASN A C 1
ATOM 2227 O O . ASN A 1 287 ? 76.889 8.692 -100.185 1.00 90.25 287 ASN A O 1
ATOM 2231 N N . GLN A 1 288 ? 75.421 9.926 -99.015 1.00 89.50 288 GLN A N 1
ATOM 2232 C CA . GLN A 1 288 ? 75.684 11.168 -99.748 1.00 89.50 288 GLN A CA 1
ATOM 2233 C C . GLN A 1 288 ? 77.125 11.646 -99.529 1.00 89.50 288 GLN A C 1
ATOM 2235 O O . GLN A 1 288 ? 77.841 11.839 -100.512 1.00 89.50 288 GLN A O 1
ATOM 2240 N N . ILE A 1 289 ? 77.595 11.723 -98.279 1.00 90.44 289 ILE A N 1
ATOM 2241 C CA . ILE A 1 289 ? 78.978 12.089 -97.927 1.00 90.44 289 ILE A CA 1
ATOM 2242 C C . ILE A 1 289 ? 79.982 11.138 -98.596 1.00 90.44 289 ILE A C 1
ATOM 2244 O O . ILE A 1 289 ? 80.957 11.591 -99.198 1.00 90.44 289 ILE A O 1
ATOM 2248 N N . ALA A 1 290 ? 79.730 9.827 -98.573 1.00 89.19 290 ALA A N 1
ATOM 2249 C CA . ALA A 1 290 ? 80.583 8.839 -99.230 1.00 89.19 290 ALA A CA 1
ATOM 2250 C C . ALA A 1 290 ? 80.623 9.012 -100.761 1.00 89.19 290 ALA A C 1
ATOM 2252 O O . ALA A 1 290 ? 81.686 8.864 -101.374 1.00 89.19 290 ALA A O 1
ATOM 2253 N N . SER A 1 291 ? 79.494 9.350 -101.395 1.00 87.69 291 SER A N 1
ATOM 2254 C CA . SER A 1 291 ? 79.441 9.611 -102.841 1.00 87.69 291 SER A CA 1
ATOM 2255 C C . SER A 1 291 ? 80.150 10.920 -103.217 1.00 87.69 291 SER A C 1
ATOM 2257 O O . SER A 1 291 ? 80.993 10.912 -104.116 1.00 87.69 291 SER A O 1
ATOM 2259 N N . MET A 1 292 ? 79.938 12.004 -102.462 1.00 86.69 292 MET A N 1
ATOM 2260 C CA . MET A 1 292 ? 80.685 13.258 -102.602 1.00 86.69 292 MET A CA 1
ATOM 2261 C C . MET A 1 292 ? 82.189 13.040 -102.403 1.00 86.69 292 MET A C 1
ATOM 2263 O O . MET A 1 292 ? 82.987 13.527 -103.199 1.00 86.69 292 MET A O 1
ATOM 2267 N N . GLY A 1 293 ? 82.595 12.233 -101.420 1.00 88.31 293 GLY A N 1
ATOM 2268 C CA . GLY A 1 293 ? 83.995 11.865 -101.201 1.00 88.31 293 GLY A CA 1
ATOM 2269 C C . GLY A 1 293 ? 84.635 11.151 -102.400 1.00 88.31 293 GLY A C 1
ATOM 2270 O O . GLY A 1 293 ? 85.809 11.385 -102.697 1.00 88.31 293 GLY A O 1
ATOM 2271 N N . LYS A 1 294 ? 83.878 10.328 -103.142 1.00 89.44 294 LYS A N 1
ATOM 2272 C CA . LYS A 1 294 ? 84.336 9.736 -104.416 1.00 89.44 294 LYS A CA 1
ATOM 2273 C C . LYS A 1 294 ? 84.469 10.793 -105.518 1.00 89.44 294 LYS A C 1
ATOM 2275 O O . LYS A 1 294 ? 85.480 10.792 -106.221 1.00 89.44 294 LYS A O 1
ATOM 2280 N N . VAL A 1 295 ? 83.503 11.708 -105.643 1.00 87.19 295 VAL A N 1
ATOM 2281 C CA . VAL A 1 295 ? 83.550 12.818 -106.617 1.00 87.19 295 VAL A CA 1
ATOM 2282 C C . VAL A 1 295 ? 84.757 13.721 -106.356 1.00 87.19 295 VAL A C 1
ATOM 2284 O O . VAL A 1 295 ? 85.543 13.946 -107.272 1.00 87.19 295 VAL A O 1
ATOM 2287 N N . VAL A 1 296 ? 84.973 14.149 -105.110 1.00 87.50 296 VAL A N 1
ATOM 2288 C CA . VAL A 1 296 ? 86.121 14.978 -104.702 1.00 87.50 296 VAL A CA 1
ATOM 2289 C C . VAL A 1 296 ? 87.448 14.261 -104.968 1.00 87.50 296 VAL A C 1
ATOM 2291 O O . VAL A 1 296 ? 88.376 14.870 -105.495 1.00 87.50 296 VAL A O 1
ATOM 2294 N N . LYS A 1 297 ? 87.555 12.952 -104.688 1.00 86.88 297 LYS A N 1
ATOM 2295 C CA . LYS A 1 297 ? 88.745 12.161 -105.058 1.00 86.88 297 LYS A CA 1
ATOM 2296 C C . LYS A 1 297 ? 88.982 12.153 -106.574 1.00 86.88 297 LYS A C 1
ATOM 2298 O O . LYS A 1 297 ? 90.109 12.387 -106.999 1.00 86.88 297 LYS A O 1
ATOM 2303 N N . SER A 1 298 ? 87.944 11.937 -107.385 1.00 86.12 298 SER A N 1
ATOM 2304 C CA . SER A 1 298 ? 88.052 11.950 -108.853 1.00 86.12 298 SER A CA 1
ATOM 2305 C C . SER A 1 298 ? 88.422 13.333 -109.405 1.00 86.12 298 SER A C 1
ATOM 2307 O O . SER A 1 298 ? 89.302 13.439 -110.259 1.00 86.12 298 SER A O 1
ATOM 2309 N N . GLN A 1 299 ? 87.819 14.402 -108.879 1.00 86.44 299 GLN A N 1
ATOM 2310 C CA . GLN A 1 299 ? 88.167 15.779 -109.230 1.00 86.44 299 GLN A CA 1
ATOM 2311 C C . GLN A 1 299 ? 89.613 16.107 -108.844 1.00 86.44 299 GLN A C 1
ATOM 2313 O O . GLN A 1 299 ? 90.334 16.661 -109.664 1.00 86.44 299 GLN A O 1
ATOM 2318 N N . ASN A 1 300 ? 90.084 15.690 -107.665 1.00 85.75 300 ASN A N 1
ATOM 2319 C CA . ASN A 1 300 ? 91.481 15.867 -107.256 1.00 85.75 300 ASN A CA 1
ATOM 2320 C C . ASN A 1 300 ? 92.476 15.121 -108.163 1.00 85.75 300 ASN A C 1
ATOM 2322 O O . ASN A 1 300 ? 93.561 15.641 -108.420 1.00 85.75 300 ASN A O 1
ATOM 2326 N N . VAL A 1 301 ? 92.123 13.939 -108.686 1.00 85.62 301 VAL A N 1
ATOM 2327 C CA . VAL A 1 301 ? 92.936 13.251 -109.709 1.00 85.62 301 VAL A CA 1
ATOM 2328 C C . VAL A 1 301 ? 92.983 14.077 -110.998 1.00 85.62 301 VAL A C 1
ATOM 2330 O O . VAL A 1 301 ? 94.075 14.402 -111.458 1.00 85.62 301 VAL A O 1
ATOM 2333 N N . LYS A 1 302 ? 91.832 14.529 -111.515 1.00 84.44 302 LYS A N 1
ATOM 2334 C CA . LYS A 1 302 ? 91.772 15.395 -112.710 1.00 84.44 302 LYS A CA 1
ATOM 2335 C C . LYS A 1 302 ? 92.523 16.719 -112.534 1.00 84.44 302 LYS A C 1
ATOM 2337 O O . LYS A 1 302 ? 93.179 17.172 -113.463 1.00 84.44 302 LYS A O 1
ATOM 2342 N N . ILE A 1 303 ? 92.470 17.335 -111.352 1.00 84.00 303 ILE A N 1
ATOM 2343 C CA . ILE A 1 303 ? 93.229 18.554 -111.035 1.00 84.00 303 ILE A CA 1
ATOM 2344 C C . ILE A 1 303 ? 94.733 18.268 -111.080 1.00 84.00 303 ILE A C 1
ATOM 2346 O O . ILE A 1 303 ? 95.474 19.063 -111.651 1.00 84.00 303 ILE A O 1
ATOM 2350 N N . ARG A 1 304 ? 95.201 17.128 -110.552 1.00 81.25 304 ARG A N 1
ATOM 2351 C CA . ARG A 1 304 ? 96.616 16.730 -110.663 1.00 81.25 304 ARG A CA 1
ATOM 2352 C C . ARG A 1 304 ? 97.034 16.492 -112.115 1.00 81.25 304 ARG A C 1
ATOM 2354 O O . ARG A 1 304 ? 98.084 16.985 -112.509 1.00 81.25 304 ARG A O 1
ATOM 2361 N N . GLU A 1 305 ? 96.211 15.811 -112.912 1.00 79.88 305 GLU A N 1
ATOM 2362 C CA . GLU A 1 305 ? 96.454 15.603 -114.349 1.00 79.88 305 GLU A CA 1
ATOM 2363 C C . GLU A 1 305 ? 96.525 16.929 -115.123 1.00 79.88 305 GLU A C 1
ATOM 2365 O O . GLU A 1 305 ? 97.454 17.144 -115.898 1.00 79.88 305 GLU A O 1
ATOM 2370 N N . LEU A 1 306 ? 95.585 17.849 -114.884 1.00 79.94 306 LEU A N 1
ATOM 2371 C CA . LEU A 1 306 ? 95.587 19.182 -115.496 1.00 79.94 306 LEU A CA 1
ATOM 2372 C C . LEU A 1 306 ? 96.793 20.016 -115.045 1.00 79.94 306 LEU A C 1
ATOM 2374 O O . LEU A 1 306 ? 97.388 20.709 -115.862 1.00 79.94 306 LEU A O 1
ATOM 2378 N N . THR A 1 307 ? 97.194 19.911 -113.775 1.00 78.19 307 THR A N 1
ATOM 2379 C CA . THR A 1 307 ? 98.383 20.596 -113.238 1.00 78.19 307 THR A CA 1
ATOM 2380 C C . THR A 1 307 ? 99.672 20.057 -113.868 1.00 78.19 307 THR A C 1
ATOM 2382 O O . THR A 1 307 ? 100.564 20.835 -114.196 1.00 78.19 307 THR A O 1
ATOM 2385 N N . ALA A 1 308 ? 99.761 18.740 -114.091 1.00 76.94 308 ALA A N 1
ATOM 2386 C CA . ALA A 1 308 ? 100.878 18.117 -114.799 1.00 76.94 308 ALA A CA 1
ATOM 2387 C C . ALA A 1 308 ? 100.955 18.593 -116.261 1.00 76.94 308 ALA A C 1
ATOM 2389 O O . ALA A 1 308 ? 102.022 19.020 -116.701 1.00 76.94 308 ALA A O 1
ATOM 2390 N N . LYS A 1 309 ? 99.817 18.629 -116.971 1.00 77.31 309 LYS A N 1
ATOM 2391 C CA . LYS A 1 309 ? 99.727 19.179 -118.336 1.00 77.31 309 LYS A CA 1
ATOM 2392 C C . LYS A 1 309 ? 100.106 20.659 -118.408 1.00 77.31 309 LYS A C 1
ATOM 2394 O O . LYS A 1 309 ? 100.820 21.055 -119.320 1.00 77.31 309 LYS A O 1
ATOM 2399 N N . LEU A 1 310 ? 99.704 21.470 -117.425 1.00 72.81 310 LEU A N 1
ATOM 2400 C CA . LEU A 1 310 ? 100.119 22.875 -117.340 1.00 72.81 310 LEU A CA 1
ATOM 2401 C C . LEU A 1 310 ? 101.645 23.009 -117.158 1.00 72.81 310 LEU A C 1
ATOM 2403 O O . LEU A 1 310 ? 102.262 23.940 -117.675 1.00 72.81 310 LEU A O 1
ATOM 2407 N N . GLY A 1 311 ? 102.264 22.066 -116.438 1.00 69.88 311 GLY A N 1
ATOM 2408 C CA . GLY A 1 311 ? 103.718 21.951 -116.311 1.00 69.88 311 GLY A CA 1
ATOM 2409 C C . GLY A 1 311 ? 104.415 21.586 -117.628 1.00 69.88 311 GLY A C 1
ATOM 2410 O O . GLY A 1 311 ? 105.451 22.174 -117.946 1.00 69.88 311 GLY A O 1
ATOM 2411 N N . GLU A 1 312 ? 103.836 20.676 -118.419 1.00 68.56 312 GLU A N 1
ATOM 2412 C CA . GLU A 1 312 ? 104.294 20.365 -119.783 1.00 68.56 312 GLU A CA 1
ATOM 2413 C C . GLU A 1 312 ? 104.163 21.571 -120.725 1.00 68.56 312 GLU A C 1
ATOM 2415 O O . GLU A 1 312 ? 105.125 21.914 -121.413 1.00 68.56 312 GLU A O 1
ATOM 2420 N N . GLU A 1 313 ? 103.032 22.282 -120.722 1.00 61.41 313 GLU A N 1
ATOM 2421 C CA . GLU A 1 313 ? 102.866 23.500 -121.529 1.00 61.41 313 GLU A CA 1
ATOM 2422 C C . GLU A 1 313 ? 103.846 24.609 -121.117 1.00 61.41 313 GLU A C 1
ATOM 2424 O O . GLU A 1 313 ? 104.386 25.311 -121.975 1.00 61.41 313 GLU A O 1
ATOM 2429 N N . ALA A 1 314 ? 104.152 24.749 -119.822 1.00 60.94 314 ALA A N 1
ATOM 2430 C CA . ALA A 1 314 ? 105.148 25.708 -119.344 1.00 60.94 314 ALA A CA 1
ATOM 2431 C C . ALA A 1 314 ? 106.579 25.366 -119.811 1.00 60.94 314 ALA A C 1
ATOM 2433 O O . ALA A 1 314 ? 107.352 26.276 -120.127 1.00 60.94 314 ALA A O 1
ATOM 2434 N N . GLN A 1 315 ? 106.927 24.075 -119.895 1.00 59.72 315 GLN A N 1
ATOM 2435 C CA . GLN A 1 315 ? 108.171 23.602 -120.520 1.00 59.72 315 GLN A CA 1
ATOM 2436 C C . GLN A 1 315 ? 108.181 23.932 -122.022 1.00 59.72 315 GLN A C 1
ATOM 2438 O O . GLN A 1 315 ? 109.128 24.551 -122.509 1.00 59.72 315 GLN A O 1
ATOM 2443 N N . LEU A 1 316 ? 107.098 23.616 -122.740 1.00 58.81 316 LEU A N 1
ATOM 2444 C CA . LEU A 1 316 ? 106.964 23.876 -124.178 1.00 58.81 316 LEU A CA 1
ATOM 2445 C C . LEU A 1 316 ? 107.080 25.377 -124.513 1.00 58.81 316 LEU A C 1
ATOM 2447 O O . LEU A 1 316 ? 107.764 25.766 -125.461 1.00 58.81 316 LEU A O 1
ATOM 2451 N N . ASN A 1 317 ? 106.468 26.238 -123.696 1.00 60.38 317 ASN A N 1
ATOM 2452 C CA . ASN A 1 317 ? 106.498 27.692 -123.858 1.00 60.38 317 ASN A CA 1
ATOM 2453 C C . ASN A 1 317 ? 107.905 28.276 -123.602 1.00 60.38 317 ASN A C 1
ATOM 2455 O O . ASN A 1 317 ? 108.357 29.150 -124.346 1.00 60.38 317 ASN A O 1
ATOM 2459 N N . ARG A 1 318 ? 108.664 27.747 -122.626 1.00 57.09 318 ARG A N 1
ATOM 2460 C CA . ARG A 1 318 ? 110.089 28.108 -122.465 1.00 57.09 318 ARG A CA 1
ATOM 2461 C C . ARG A 1 318 ? 110.904 27.749 -123.709 1.00 57.09 318 ARG A C 1
ATOM 2463 O O . ARG A 1 318 ? 111.673 28.588 -124.176 1.00 57.09 318 ARG A O 1
ATOM 2470 N N . THR A 1 319 ? 110.696 26.560 -124.272 1.00 57.22 319 THR A N 1
ATOM 2471 C CA . THR A 1 319 ? 111.378 26.106 -125.494 1.00 57.22 319 THR A CA 1
ATOM 2472 C C . THR A 1 319 ? 111.047 27.003 -126.695 1.00 57.22 319 THR A C 1
ATOM 2474 O O . THR A 1 319 ? 111.955 27.450 -127.396 1.00 57.22 319 THR A O 1
ATOM 2477 N N . ASN A 1 320 ? 109.777 27.382 -126.877 1.00 56.56 320 ASN A N 1
ATOM 2478 C CA . ASN A 1 320 ? 109.369 28.309 -127.941 1.00 56.56 320 ASN A CA 1
ATOM 2479 C C . ASN A 1 320 ? 109.921 29.734 -127.759 1.00 56.56 320 ASN A C 1
ATOM 2481 O O . ASN A 1 320 ? 110.319 30.359 -128.744 1.00 56.56 320 ASN A O 1
ATOM 2485 N N . ARG A 1 321 ? 110.016 30.261 -126.528 1.00 54.62 321 ARG A N 1
ATOM 2486 C CA . ARG A 1 321 ? 110.642 31.580 -126.302 1.00 54.62 321 ARG A CA 1
ATOM 2487 C C . ARG A 1 321 ? 112.122 31.599 -126.684 1.00 54.62 321 ARG A C 1
ATOM 2489 O O . ARG A 1 321 ? 112.577 32.615 -127.202 1.00 54.62 321 ARG A O 1
ATOM 2496 N N . ILE A 1 322 ? 112.856 30.502 -126.480 1.00 55.31 322 ILE A N 1
ATOM 2497 C CA . ILE A 1 322 ? 114.257 30.387 -126.920 1.00 55.31 322 ILE A CA 1
ATOM 2498 C C . ILE A 1 322 ? 114.340 30.438 -128.455 1.00 55.31 322 ILE A C 1
ATOM 2500 O O . ILE A 1 322 ? 115.155 31.186 -128.991 1.00 55.31 322 ILE A O 1
ATOM 2504 N N . ALA A 1 323 ? 113.454 29.733 -129.167 1.00 51.66 323 ALA A N 1
ATOM 2505 C CA . ALA A 1 323 ? 113.416 29.752 -130.632 1.00 51.66 323 ALA A CA 1
ATOM 2506 C C . ALA A 1 323 ? 113.111 31.150 -131.217 1.00 51.66 323 ALA A C 1
ATOM 2508 O O . ALA A 1 323 ? 113.744 31.568 -132.187 1.00 51.66 323 ALA A O 1
ATOM 2509 N N . ILE A 1 324 ? 112.191 31.909 -130.607 1.00 56.09 324 ILE A N 1
ATOM 2510 C CA . ILE A 1 324 ? 111.800 33.247 -131.092 1.00 56.09 324 ILE A CA 1
ATOM 2511 C C . ILE A 1 324 ? 112.959 34.256 -131.012 1.00 56.09 324 ILE A C 1
ATOM 2513 O O . ILE A 1 324 ? 113.130 35.050 -131.939 1.00 56.09 324 ILE A O 1
ATOM 2517 N N . TYR A 1 325 ? 113.795 34.209 -129.966 1.00 54.06 325 TYR A N 1
ATOM 2518 C CA . TYR A 1 325 ? 114.962 35.101 -129.860 1.00 54.06 325 TYR A CA 1
ATOM 2519 C C . TYR A 1 325 ? 116.010 34.864 -130.959 1.00 54.06 325 TYR A C 1
ATOM 2521 O O . TYR A 1 325 ? 116.677 35.813 -131.366 1.00 54.06 325 TYR A O 1
ATOM 2529 N N . VAL A 1 326 ? 116.130 33.636 -131.477 1.00 52.88 326 VAL A N 1
ATOM 2530 C CA . VAL A 1 326 ? 117.065 33.311 -132.569 1.00 52.88 326 VAL A CA 1
ATOM 2531 C C . VAL A 1 326 ? 116.553 33.830 -133.919 1.00 52.88 326 VAL A C 1
ATOM 2533 O O . VAL A 1 326 ? 117.333 34.351 -134.711 1.00 52.88 326 VAL A O 1
ATOM 2536 N N . VAL A 1 327 ? 115.244 33.746 -134.179 1.00 55.03 327 VAL A N 1
ATOM 2537 C CA . VAL A 1 327 ? 114.654 34.178 -135.463 1.00 55.03 327 VAL A CA 1
ATOM 2538 C C . VAL A 1 327 ? 114.479 35.702 -135.538 1.00 55.03 327 VAL A C 1
ATOM 2540 O O . VAL A 1 327 ? 114.737 36.303 -136.582 1.00 55.03 327 VAL A O 1
ATOM 2543 N N . GLY A 1 328 ? 114.106 36.354 -134.430 1.00 52.12 328 GLY A N 1
ATOM 2544 C CA . GLY A 1 328 ? 113.887 37.807 -134.388 1.00 52.12 328 GLY A CA 1
ATOM 2545 C C . GLY A 1 328 ? 115.133 38.647 -134.702 1.00 52.12 328 GLY A C 1
ATOM 2546 O O . GLY A 1 328 ? 115.008 39.736 -135.259 1.00 52.12 328 GLY A O 1
ATOM 2547 N N . GLY A 1 329 ? 116.333 38.134 -134.410 1.00 49.41 329 GLY A N 1
ATOM 2548 C CA . GLY A 1 329 ? 117.595 38.831 -134.687 1.00 49.41 329 GLY A CA 1
ATOM 2549 C C . GLY A 1 329 ? 117.966 38.928 -136.174 1.00 49.41 329 GLY A C 1
ATOM 2550 O O . GLY A 1 329 ? 118.713 39.826 -136.553 1.00 49.41 329 GLY A O 1
ATOM 2551 N N . VAL A 1 330 ? 117.442 38.041 -137.028 1.00 54.09 330 VAL A N 1
ATOM 2552 C CA . VAL A 1 330 ? 117.844 37.954 -138.447 1.00 54.09 330 VAL A CA 1
ATOM 2553 C C . VAL A 1 330 ? 117.001 38.873 -139.344 1.00 54.09 330 VAL A C 1
ATOM 2555 O O . VAL A 1 330 ? 117.506 39.425 -140.320 1.00 54.09 330 VAL A O 1
ATOM 2558 N N . ALA A 1 331 ? 115.731 39.106 -138.999 1.00 50.28 331 ALA A N 1
ATOM 2559 C CA . ALA A 1 331 ? 114.806 39.887 -139.828 1.00 50.28 331 ALA A CA 1
ATOM 2560 C C . ALA A 1 331 ? 115.164 41.385 -139.936 1.00 50.28 331 ALA A C 1
ATOM 2562 O O . ALA A 1 331 ? 114.884 42.012 -140.958 1.00 50.28 331 ALA A O 1
ATOM 2563 N N . VAL A 1 332 ? 115.814 41.957 -138.914 1.00 54.44 332 VAL A N 1
ATOM 2564 C CA . VAL A 1 332 ? 116.179 43.389 -138.869 1.00 54.44 332 VAL A CA 1
ATOM 2565 C C . VAL A 1 332 ? 117.267 43.748 -139.895 1.00 54.44 332 VAL A C 1
ATOM 2567 O O . VAL A 1 332 ? 117.347 44.894 -140.327 1.00 54.44 332 VAL A O 1
ATOM 2570 N N . VAL A 1 333 ? 118.074 42.778 -140.340 1.00 53.25 333 VAL A N 1
ATOM 2571 C CA . VAL A 1 333 ? 119.199 43.020 -141.264 1.00 53.25 333 VAL A CA 1
ATOM 2572 C C . VAL A 1 333 ? 118.765 43.013 -142.740 1.00 53.25 333 VAL A C 1
ATOM 2574 O O . VAL A 1 333 ? 119.357 43.720 -143.553 1.00 53.25 333 VAL A O 1
ATOM 2577 N N . SER A 1 334 ? 117.704 42.284 -143.105 1.00 49.69 334 SER A N 1
ATOM 2578 C CA . SER A 1 334 ? 117.318 42.098 -144.519 1.00 49.69 334 SER A CA 1
ATOM 2579 C C . SER A 1 334 ? 116.414 43.189 -145.110 1.00 49.69 334 SER A C 1
ATOM 2581 O O . SER A 1 334 ? 116.342 43.309 -146.330 1.00 49.69 334 SER A O 1
ATOM 2583 N N . LEU A 1 335 ? 115.727 43.992 -144.289 1.00 51.09 335 LEU A N 1
ATOM 2584 C CA . LEU A 1 335 ? 114.781 45.019 -144.771 1.00 51.09 335 LEU A CA 1
ATOM 2585 C C . LEU A 1 335 ? 115.420 46.396 -145.037 1.00 51.09 335 LEU A C 1
ATOM 2587 O O . LEU A 1 335 ? 114.795 47.253 -145.653 1.00 51.09 335 LEU A O 1
ATOM 2591 N N . VAL A 1 336 ? 116.675 46.602 -144.625 1.00 55.09 336 VAL A N 1
ATOM 2592 C CA . VAL A 1 336 ? 117.417 47.862 -144.840 1.00 55.09 336 VAL A CA 1
ATOM 2593 C C . VAL A 1 336 ? 118.062 47.932 -146.238 1.00 55.09 336 VAL A C 1
ATOM 2595 O O . VAL A 1 336 ? 118.416 49.014 -146.695 1.00 55.09 336 VAL A O 1
ATOM 2598 N N . LEU A 1 337 ? 118.187 46.805 -146.955 1.00 49.53 337 LEU A N 1
ATOM 2599 C CA . LEU A 1 337 ? 118.963 46.713 -148.205 1.00 49.53 337 LEU A CA 1
ATOM 2600 C C . LEU A 1 337 ? 118.155 46.679 -149.517 1.00 49.53 337 LEU A C 1
ATOM 2602 O O . LEU A 1 337 ? 118.761 46.737 -150.584 1.00 49.53 337 LEU A O 1
ATOM 2606 N N . THR A 1 338 ? 116.822 46.598 -149.485 1.00 48.53 338 THR A N 1
ATOM 2607 C CA . THR A 1 338 ? 116.000 46.345 -150.693 1.00 48.53 338 THR A CA 1
ATOM 2608 C C . THR A 1 338 ? 115.038 47.470 -151.091 1.00 48.53 338 THR A C 1
ATOM 2610 O O . THR A 1 338 ? 114.397 47.374 -152.133 1.00 48.53 338 THR A O 1
ATOM 2613 N N . GLY A 1 339 ? 114.959 48.563 -150.322 1.00 46.12 339 GLY A N 1
ATOM 2614 C CA . GLY A 1 339 ? 114.062 49.697 -150.608 1.00 46.12 339 GLY A CA 1
ATOM 2615 C C . GLY A 1 339 ? 114.658 50.852 -151.429 1.00 46.12 339 GLY A C 1
ATOM 2616 O O . GLY A 1 339 ? 113.921 51.757 -151.804 1.00 46.12 339 GLY A O 1
ATOM 2617 N N . TRP A 1 340 ? 115.971 50.866 -151.695 1.00 46.47 340 TRP A N 1
ATOM 2618 C CA . TRP A 1 340 ? 116.679 52.068 -152.185 1.00 46.47 340 TRP A CA 1
ATOM 2619 C C . TRP A 1 340 ? 117.023 52.066 -153.689 1.00 46.47 340 TRP A C 1
ATOM 2621 O O . TRP A 1 340 ? 117.720 52.963 -154.153 1.00 46.47 340 TRP A O 1
ATOM 2631 N N . LEU A 1 341 ? 116.564 51.067 -154.457 1.00 43.34 341 LEU A N 1
ATOM 2632 C CA . LEU A 1 341 ? 117.022 50.816 -155.838 1.00 43.34 341 LEU A CA 1
ATOM 2633 C C . LEU A 1 341 ? 115.904 50.455 -156.842 1.00 43.34 341 LEU A C 1
ATOM 2635 O O . LEU A 1 341 ? 116.115 49.656 -157.751 1.00 43.34 341 LEU A O 1
ATOM 2639 N N . SER A 1 342 ? 114.733 51.091 -156.729 1.00 46.66 342 SER A N 1
ATOM 2640 C CA . SER A 1 342 ? 113.644 50.945 -157.710 1.00 46.66 342 SER A CA 1
ATOM 2641 C C . SER A 1 342 ? 113.048 52.293 -158.135 1.00 46.66 342 SER A C 1
ATOM 2643 O O . SER A 1 342 ? 112.290 52.872 -157.369 1.00 46.66 342 SER A O 1
ATOM 2645 N N . PHE A 1 343 ? 113.360 52.710 -159.375 1.00 43.41 343 PHE A N 1
ATOM 2646 C CA . PHE A 1 343 ? 112.591 53.599 -160.280 1.00 43.41 343 PHE A CA 1
ATOM 2647 C C . PHE A 1 343 ? 112.121 54.975 -159.741 1.00 43.41 343 PHE A C 1
ATOM 2649 O O . PHE A 1 343 ? 111.320 55.054 -158.822 1.00 43.41 343 PHE A O 1
ATOM 2656 N N . VAL A 1 344 ? 112.473 56.151 -160.284 1.00 46.00 344 VAL A N 1
ATOM 2657 C CA . VAL A 1 344 ? 113.167 56.572 -161.526 1.00 46.00 344 VAL A CA 1
ATOM 2658 C C . VAL A 1 344 ? 112.533 56.094 -162.847 1.00 46.00 344 VAL A C 1
ATOM 2660 O O . VAL A 1 344 ? 112.739 54.960 -163.269 1.00 46.00 344 VAL A O 1
ATOM 2663 N N . SER A 1 345 ? 111.889 57.043 -163.551 1.00 38.53 345 SER A N 1
ATOM 2664 C CA . SER A 1 345 ? 111.251 56.946 -164.889 1.00 38.53 345 SER A CA 1
ATOM 2665 C C . SER A 1 345 ? 109.945 56.114 -164.920 1.00 38.53 345 SER A C 1
ATOM 2667 O O . SER A 1 345 ? 109.912 55.025 -164.364 1.00 38.53 345 SER A O 1
ATOM 2669 N N . VAL A 1 346 ? 108.807 56.532 -165.500 1.00 35.59 346 VAL A N 1
ATOM 2670 C CA . VAL A 1 346 ? 108.398 57.690 -166.341 1.00 35.59 346 VAL A CA 1
ATOM 2671 C C . VAL A 1 346 ? 106.920 58.015 -165.995 1.00 35.59 346 VAL A C 1
ATOM 2673 O O . VAL A 1 346 ? 106.171 57.064 -165.805 1.00 35.59 346 VAL A O 1
ATOM 2676 N N . ALA A 1 347 ? 106.365 59.238 -165.978 1.00 33.50 347 ALA A N 1
ATOM 2677 C CA . ALA A 1 347 ? 106.829 60.635 -165.829 1.00 33.50 347 ALA A CA 1
ATOM 2678 C C . ALA A 1 347 ? 105.564 61.553 -165.710 1.00 33.50 347 ALA A C 1
ATOM 2680 O O . ALA A 1 347 ? 104.460 61.012 -165.631 1.00 33.50 347 ALA A O 1
ATOM 2681 N N . ALA A 1 348 ? 105.739 62.887 -165.820 1.00 36.59 348 ALA A N 1
ATOM 2682 C CA . ALA A 1 348 ? 104.749 63.989 -165.711 1.00 36.59 348 ALA A CA 1
ATOM 2683 C C . ALA A 1 348 ? 104.449 64.500 -164.288 1.00 36.59 348 ALA A C 1
ATOM 2685 O O . ALA A 1 348 ? 104.363 63.674 -163.356 1.00 36.59 348 ALA A O 1
#

pLDDT: mean 75.06, std 20.19, range [27.25, 97.25]

Sequence (348 aa):
MLIKENKKEPAIPVAAGFFGSMNVKEASDGDVEVEKENVLNTISSIDFDLLKPDDLKLYGERVAIAILEKINDAAERIDRAKYRSKRAADMDTGILGKTSKKATATSDALVATNEALHEMNELMRAIIVYTQLNGKLSKVMNSAMARMMAEGFKNHSGDLVELNKNGEEFAQVVMQEAEDFASRQLEIELLQQKQAEAIKSVEVGSDQKARVLAKQIVDLQKKREAHVAGIQSDLTARIQGNMARIESTMNRSDENDALHQRLIDELQQRTAKLNKESTQQDLLLSNQIASMGKVVKSQNVKIRELTAKLGEEAQLNRTNRIAIYVVGGVAVVSLVLTGWLSFVSVAA